Protein AF-A0A7Y5PET8-F1 (afdb_monomer_lite)

Foldseek 3Di:
DPDPVVVVVVVVVVVVVVVVVVVVVVVVCVVVPPPDPADEAEEELVCQVVVLVCCVVDDGHQEYEYEYPADHDPVSVVSVVVCVVVNRHYHYDYDDWDWEWEWEFDLFQLRWIKIWIDTDFAWKWKAAPVGTPDIDGQDNRGDIDTHSDGDAWMWIDDPRYIYIYGHDDDDDRDDDDDDDPPDPVSVVVVVVCVVRRD

Radius of gyration: 33.47 Å; chains: 1; bounding box: 83×50×100 Å

pLDDT: mean 89.64, std 9.96, range [52.91, 97.94]

Structure (mmCIF, N/CA/C/O backbone):
data_AF-A0A7Y5PET8-F1
#
_entry.id   AF-A0A7Y5PET8-F1
#
loop_
_atom_site.group_PDB
_atom_site.id
_atom_site.type_symbol
_atom_site.label_atom_id
_atom_site.label_alt_id
_atom_site.label_comp_id
_atom_site.label_asym_id
_atom_site.label_entity_id
_atom_site.label_seq_id
_atom_site.pdbx_PDB_ins_code
_atom_site.Cartn_x
_atom_site.Cartn_y
_atom_site.Cartn_z
_atom_site.occupancy
_atom_site.B_iso_or_equiv
_atom_site.auth_seq_id
_atom_site.auth_comp_id
_atom_site.auth_asym_id
_atom_site.auth_atom_id
_atom_site.pdbx_PDB_model_num
ATOM 1 N N . MET A 1 1 ? 65.287 -31.806 -48.143 1.00 52.91 1 MET A N 1
ATOM 2 C CA . MET A 1 1 ? 64.166 -32.250 -47.287 1.00 52.91 1 MET A CA 1
ATOM 3 C C . MET A 1 1 ? 63.443 -31.005 -46.791 1.00 52.91 1 MET A C 1
ATOM 5 O O . MET A 1 1 ? 64.007 -30.311 -45.953 1.00 52.91 1 MET A O 1
ATOM 9 N N . PRO A 1 2 ? 62.286 -30.643 -47.372 1.00 53.44 2 PRO A N 1
ATOM 10 C CA . PRO A 1 2 ? 61.507 -29.494 -46.916 1.00 53.44 2 PRO A CA 1
ATOM 11 C C . PRO A 1 2 ? 61.049 -29.747 -45.477 1.00 53.44 2 PRO A C 1
ATOM 13 O O . PRO A 1 2 ? 60.451 -30.779 -45.174 1.00 53.44 2 PRO A O 1
ATOM 16 N N . SER A 1 3 ? 61.426 -28.852 -44.568 1.00 55.88 3 SER A N 1
ATOM 17 C CA . SER A 1 3 ? 61.157 -29.028 -43.146 1.00 55.88 3 SER A CA 1
ATOM 18 C C . SER A 1 3 ? 59.656 -28.874 -42.886 1.00 55.88 3 SER A C 1
ATOM 20 O O . SER A 1 3 ? 59.049 -27.866 -43.240 1.00 55.88 3 SER A O 1
ATOM 22 N N . HIS A 1 4 ? 59.042 -29.845 -42.209 1.00 57.09 4 HIS A N 1
ATOM 23 C CA . HIS A 1 4 ? 57.638 -29.787 -41.771 1.00 57.09 4 HIS A CA 1
ATOM 24 C C . HIS A 1 4 ? 57.337 -28.645 -40.765 1.00 57.09 4 HIS A C 1
ATOM 26 O O . HIS A 1 4 ? 56.236 -28.563 -40.220 1.00 57.09 4 HIS A O 1
ATOM 32 N N . VAL A 1 5 ? 58.309 -27.765 -40.501 1.00 63.19 5 VAL A N 1
ATOM 33 C CA . VAL A 1 5 ? 58.246 -26.652 -39.546 1.00 63.19 5 VAL A CA 1
ATOM 34 C C . VAL A 1 5 ? 57.604 -25.404 -40.172 1.00 63.19 5 VAL A C 1
ATOM 36 O O . VAL A 1 5 ? 56.880 -24.680 -39.489 1.00 63.19 5 VAL A O 1
ATOM 39 N N . GLU A 1 6 ? 57.782 -25.179 -41.476 1.00 67.94 6 GLU A N 1
ATOM 40 C CA . GLU A 1 6 ? 57.207 -24.031 -42.197 1.00 67.94 6 GLU A CA 1
ATOM 41 C C . GLU A 1 6 ? 55.665 -23.990 -42.234 1.00 67.94 6 GLU A C 1
ATOM 43 O O . GLU A 1 6 ? 55.108 -22.932 -41.919 1.00 67.94 6 GLU A O 1
ATOM 48 N N . PRO A 1 7 ? 54.931 -25.090 -42.518 1.00 75.75 7 PRO A N 1
ATOM 49 C CA . PRO A 1 7 ? 53.468 -25.030 -42.575 1.00 75.75 7 PRO A CA 1
ATOM 50 C C . PRO A 1 7 ? 52.831 -24.773 -41.203 1.00 75.75 7 PRO A C 1
ATOM 52 O O . PRO A 1 7 ? 51.785 -24.131 -41.116 1.00 75.75 7 PRO A O 1
ATOM 55 N N . ARG A 1 8 ? 53.474 -25.213 -40.112 1.00 76.62 8 ARG A N 1
ATOM 56 C CA . ARG A 1 8 ? 52.991 -24.960 -38.744 1.00 76.62 8 ARG A CA 1
ATOM 57 C C . ARG A 1 8 ? 53.092 -23.484 -38.373 1.00 76.62 8 ARG A C 1
ATOM 59 O O . ARG A 1 8 ? 52.153 -22.933 -37.806 1.00 76.62 8 ARG A O 1
ATOM 66 N N . ARG A 1 9 ? 54.198 -22.835 -38.746 1.00 81.06 9 ARG A N 1
ATOM 67 C CA . ARG A 1 9 ? 54.421 -21.409 -38.485 1.00 81.06 9 ARG A CA 1
ATOM 68 C C . ARG A 1 9 ? 53.450 -20.537 -39.283 1.00 81.06 9 ARG A C 1
ATOM 70 O O . ARG A 1 9 ? 52.891 -19.596 -38.729 1.00 81.06 9 ARG A O 1
ATOM 77 N N . ALA A 1 10 ? 53.203 -20.878 -40.549 1.00 80.19 10 ALA A N 1
ATOM 78 C CA . ALA A 1 10 ? 52.201 -20.196 -41.370 1.00 80.19 10 ALA A CA 1
ATOM 79 C C . ALA A 1 10 ? 50.779 -20.352 -40.794 1.00 80.19 10 ALA A C 1
ATOM 81 O O . ALA A 1 10 ? 50.037 -19.373 -40.712 1.00 80.19 10 ALA A O 1
ATOM 82 N N . GLY A 1 11 ? 50.424 -21.555 -40.325 1.00 88.88 11 GLY A N 1
ATOM 83 C CA . GLY A 1 11 ? 49.133 -21.814 -39.680 1.00 88.88 11 GLY A CA 1
ATOM 84 C C . GLY A 1 11 ? 48.933 -21.033 -38.378 1.00 88.88 11 GLY A C 1
ATOM 85 O O . GLY A 1 11 ? 47.863 -20.469 -38.155 1.00 88.88 11 GLY A O 1
ATOM 86 N N . GLU A 1 12 ? 49.968 -20.937 -37.541 1.00 91.56 12 GLU A N 1
ATOM 87 C CA . GLU A 1 12 ? 49.917 -20.170 -36.292 1.00 91.56 12 GLU A CA 1
ATOM 88 C C . GLU A 1 12 ? 49.689 -18.673 -36.542 1.00 91.56 12 GLU A C 1
ATOM 90 O O . GLU A 1 12 ? 48.833 -18.058 -35.902 1.00 91.56 12 GLU A O 1
ATOM 95 N N . TRP A 1 13 ? 50.410 -18.083 -37.499 1.00 92.69 13 TRP A N 1
ATOM 96 C CA . TRP A 1 13 ? 50.207 -16.682 -37.876 1.00 92.69 13 TRP A CA 1
ATOM 97 C C . TRP A 1 13 ? 48.812 -16.435 -38.455 1.00 92.69 13 TRP A C 1
ATOM 99 O O . TRP A 1 13 ? 48.190 -15.426 -38.119 1.00 92.69 13 TRP A O 1
ATOM 109 N N . GLY A 1 14 ? 48.286 -17.376 -39.246 1.00 94.81 14 GLY A N 1
ATOM 110 C CA . GLY A 1 14 ? 46.909 -17.329 -39.738 1.00 94.81 14 GLY A CA 1
ATOM 111 C C . GLY A 1 14 ? 45.879 -17.321 -38.603 1.00 94.81 14 GLY A C 1
ATOM 112 O O . GLY A 1 14 ? 44.992 -16.467 -38.582 1.00 94.81 14 GLY A O 1
ATOM 113 N N . LEU A 1 15 ? 46.034 -18.208 -37.614 1.00 94.69 15 LEU A N 1
ATOM 114 C CA . LEU A 1 15 ? 45.155 -18.279 -36.440 1.00 94.69 15 LEU A CA 1
ATOM 115 C C . LEU A 1 15 ? 45.217 -17.012 -35.581 1.00 94.69 15 LEU A C 1
ATOM 117 O O . LEU A 1 15 ? 44.178 -16.507 -35.157 1.00 94.69 15 LEU A O 1
ATOM 121 N N . ARG A 1 16 ? 46.414 -16.461 -35.350 1.00 95.38 16 ARG A N 1
ATOM 122 C CA . ARG A 1 16 ? 46.579 -15.199 -34.609 1.00 95.38 16 ARG A CA 1
ATOM 123 C C . ARG A 1 16 ? 45.929 -14.028 -35.345 1.00 95.38 16 ARG A C 1
ATOM 125 O O . ARG A 1 16 ? 45.241 -13.229 -34.716 1.00 95.38 16 ARG A O 1
ATOM 132 N N . GLY A 1 17 ? 46.095 -13.954 -36.666 1.00 97.12 17 GLY A N 1
ATOM 133 C CA . GLY A 1 17 ? 45.432 -12.948 -37.499 1.00 97.12 17 GLY A CA 1
ATOM 134 C C . GLY A 1 17 ? 43.907 -13.052 -37.428 1.00 97.12 17 GLY A C 1
ATOM 135 O O . GLY A 1 17 ? 43.232 -12.048 -37.206 1.00 97.12 17 GLY A O 1
ATOM 136 N N . ALA A 1 18 ? 43.368 -14.270 -37.526 1.00 96.75 18 ALA A N 1
ATOM 137 C CA . ALA A 1 18 ? 41.934 -14.521 -37.405 1.00 96.75 18 ALA A CA 1
ATOM 138 C C . ALA A 1 18 ? 41.386 -14.138 -36.019 1.00 96.75 18 ALA A C 1
ATOM 140 O O . ALA A 1 18 ? 40.330 -13.514 -35.933 1.00 96.75 18 ALA A O 1
ATOM 141 N N . LEU A 1 19 ? 42.116 -14.446 -34.940 1.00 97.19 19 LEU A N 1
ATOM 142 C CA . LEU A 1 19 ? 41.739 -14.064 -33.576 1.00 97.19 19 LEU A CA 1
ATOM 143 C C . LEU A 1 19 ? 41.674 -12.540 -33.411 1.00 97.19 19 LEU A C 1
ATOM 145 O O . LEU A 1 19 ? 40.695 -12.024 -32.877 1.00 97.19 19 LEU A O 1
ATOM 149 N N . VAL A 1 20 ? 42.692 -11.815 -33.885 1.00 97.31 20 VAL A N 1
ATOM 150 C CA . VAL A 1 20 ? 42.728 -10.344 -33.814 1.00 97.31 20 VAL A CA 1
ATOM 151 C C . VAL A 1 20 ? 41.585 -9.732 -34.623 1.00 97.31 20 VAL A C 1
ATOM 153 O O . VAL A 1 20 ? 40.927 -8.811 -34.143 1.00 97.31 20 VAL A O 1
ATOM 156 N N . LEU A 1 21 ? 41.300 -10.269 -35.812 1.00 97.31 21 LEU A N 1
ATOM 157 C CA . LEU A 1 21 ? 40.176 -9.825 -36.637 1.00 97.31 21 LEU A CA 1
ATOM 158 C C . LEU A 1 21 ? 38.834 -10.045 -35.921 1.00 97.31 21 LEU A C 1
ATOM 160 O O . LEU A 1 21 ? 38.008 -9.137 -35.874 1.00 97.31 21 LEU A O 1
ATOM 164 N N . LEU A 1 22 ? 38.626 -11.222 -35.321 1.00 97.06 22 LEU A N 1
ATOM 165 C CA . LEU A 1 22 ? 37.413 -11.532 -34.558 1.00 97.06 22 LEU A CA 1
ATOM 166 C C . LEU A 1 22 ? 37.253 -10.616 -33.339 1.00 97.06 22 LEU A C 1
ATOM 168 O O . LEU A 1 22 ? 36.155 -10.117 -33.101 1.00 97.06 22 LEU A O 1
ATOM 172 N N . LEU A 1 23 ? 38.336 -10.341 -32.606 1.00 96.44 23 LEU A N 1
ATOM 173 C CA . LEU A 1 23 ? 38.326 -9.396 -31.485 1.00 96.44 23 LEU A CA 1
ATOM 174 C C . LEU A 1 23 ? 38.011 -7.970 -31.945 1.00 96.44 23 LEU A C 1
ATOM 176 O O . LEU A 1 23 ? 37.211 -7.291 -31.305 1.00 96.44 23 LEU A O 1
ATOM 180 N N . ALA A 1 24 ? 38.581 -7.524 -33.066 1.00 96.50 24 ALA A N 1
ATOM 181 C CA . ALA A 1 24 ? 38.297 -6.209 -33.634 1.00 96.50 24 ALA A CA 1
ATOM 182 C C . ALA A 1 24 ? 36.832 -6.085 -34.079 1.00 96.50 24 ALA A C 1
ATOM 184 O O . ALA A 1 24 ? 36.196 -5.071 -33.804 1.00 96.50 24 ALA A O 1
ATOM 185 N N . VAL A 1 25 ? 36.267 -7.124 -34.706 1.00 96.00 25 VAL A N 1
ATOM 186 C CA . VAL A 1 25 ? 34.846 -7.165 -35.089 1.00 96.00 25 VAL A CA 1
ATOM 187 C C . VAL A 1 25 ? 33.941 -7.182 -33.856 1.00 96.00 25 VAL A C 1
ATOM 189 O O . VAL A 1 25 ? 32.943 -6.465 -33.836 1.00 96.00 25 VAL A O 1
ATOM 192 N N . ALA A 1 26 ? 34.283 -7.949 -32.818 1.00 93.69 26 ALA A N 1
ATOM 193 C CA . ALA A 1 26 ? 33.525 -7.987 -31.568 1.00 93.69 26 ALA A CA 1
ATOM 194 C C . ALA A 1 26 ? 33.559 -6.636 -30.839 1.00 93.69 26 ALA A C 1
ATOM 196 O O . ALA A 1 26 ? 32.519 -6.155 -30.397 1.00 93.69 26 ALA A O 1
ATOM 197 N N . LEU A 1 27 ? 34.725 -5.988 -30.772 1.00 92.75 27 LEU A N 1
ATOM 198 C CA . LEU A 1 27 ? 34.877 -4.652 -30.197 1.00 92.75 27 LEU A CA 1
ATOM 199 C C . LEU A 1 27 ? 34.120 -3.602 -31.016 1.00 92.75 27 LEU A C 1
ATOM 201 O O . LEU A 1 27 ? 33.422 -2.761 -30.457 1.00 92.75 27 LEU A O 1
ATOM 205 N N . TRP A 1 28 ? 34.212 -3.669 -32.343 1.00 91.88 28 TRP A N 1
ATOM 206 C CA . TRP A 1 28 ? 33.483 -2.770 -33.231 1.00 91.88 28 TRP A CA 1
ATOM 207 C C . TRP A 1 28 ? 31.971 -2.930 -33.087 1.00 91.88 28 TRP A C 1
ATOM 209 O O . TRP A 1 28 ? 31.268 -1.924 -33.014 1.00 91.88 28 TRP A O 1
ATOM 219 N N . ARG A 1 29 ? 31.476 -4.168 -32.972 1.00 88.88 29 ARG A N 1
ATOM 220 C CA . ARG A 1 29 ? 30.075 -4.443 -32.640 1.00 88.88 29 ARG A CA 1
ATOM 221 C C . ARG A 1 29 ? 29.716 -3.914 -31.262 1.00 88.88 29 ARG A C 1
ATOM 223 O O . ARG A 1 29 ? 28.741 -3.197 -31.164 1.00 88.88 29 ARG A O 1
ATOM 230 N N . ALA A 1 30 ? 30.527 -4.135 -30.234 1.00 84.44 30 ALA A N 1
ATOM 231 C CA . ALA A 1 30 ? 30.259 -3.596 -28.901 1.00 84.44 30 ALA A CA 1
ATOM 232 C C . ALA A 1 30 ? 30.184 -2.054 -28.874 1.00 84.44 30 ALA A C 1
ATOM 234 O O . ALA A 1 30 ? 29.398 -1.489 -28.118 1.00 84.44 30 ALA A O 1
ATOM 235 N N . ILE A 1 31 ? 30.972 -1.369 -29.713 1.00 83.38 31 ILE A N 1
ATOM 236 C CA . ILE A 1 31 ? 30.963 0.098 -29.827 1.00 83.38 31 ILE A CA 1
ATOM 237 C C . ILE A 1 31 ? 29.798 0.591 -30.699 1.00 83.38 31 ILE A C 1
ATOM 239 O O . ILE A 1 31 ? 29.155 1.573 -30.344 1.00 83.38 31 ILE A O 1
ATOM 243 N N . ARG A 1 32 ? 29.504 -0.054 -31.837 1.00 75.31 32 ARG A N 1
ATOM 244 C CA . ARG A 1 32 ? 28.426 0.371 -32.755 1.00 75.31 32 ARG A CA 1
ATOM 245 C C . ARG A 1 32 ? 27.036 -0.091 -32.347 1.00 75.31 32 ARG A C 1
ATOM 247 O O . ARG A 1 32 ? 26.065 0.575 -32.678 1.00 75.31 32 ARG A O 1
ATOM 254 N N . GLU A 1 33 ? 26.945 -1.211 -31.648 1.00 63.53 33 GLU A N 1
ATOM 255 C CA . GLU A 1 33 ? 25.724 -1.690 -31.006 1.00 63.53 33 GLU A CA 1
ATOM 256 C C . GLU A 1 33 ? 25.517 -1.027 -29.641 1.00 63.53 33 GLU A C 1
ATOM 258 O O . GLU A 1 33 ? 24.616 -1.451 -28.917 1.00 63.53 33 GLU A O 1
ATOM 263 N N . GLN A 1 34 ? 26.280 0.031 -29.298 1.00 54.81 34 GLN A N 1
ATOM 264 C CA . GLN A 1 34 ? 25.793 1.016 -28.334 1.00 54.81 34 GLN A CA 1
ATOM 265 C C . GLN A 1 34 ? 24.398 1.425 -28.812 1.00 54.81 34 GLN A C 1
ATOM 267 O O . GLN A 1 34 ? 24.275 2.044 -29.873 1.00 54.81 34 GLN A O 1
ATOM 272 N N . PRO A 1 35 ? 23.343 0.975 -28.117 1.00 56.12 35 PRO A N 1
ATOM 273 C CA . PRO A 1 35 ? 22.002 1.031 -28.659 1.00 56.12 35 PRO A CA 1
ATOM 274 C C . PRO A 1 35 ? 21.664 2.493 -28.928 1.00 56.12 35 PRO A C 1
ATOM 276 O O . PRO A 1 35 ? 21.940 3.353 -28.088 1.00 56.12 35 PRO A O 1
ATOM 279 N N . ALA A 1 36 ? 21.106 2.759 -30.115 1.00 54.75 36 ALA A N 1
ATOM 280 C CA . ALA A 1 36 ? 20.555 4.059 -30.478 1.00 54.75 36 ALA A CA 1
ATOM 281 C C . ALA A 1 36 ? 19.807 4.634 -29.265 1.00 54.75 36 ALA A C 1
ATOM 283 O O . ALA A 1 36 ? 19.005 3.921 -28.664 1.00 54.75 36 ALA A O 1
ATOM 284 N N . GLY A 1 37 ? 20.191 5.856 -28.873 1.00 61.41 37 GLY A N 1
ATOM 285 C CA . GLY A 1 37 ? 19.989 6.449 -27.548 1.00 61.41 37 GLY A CA 1
ATOM 286 C C . GLY A 1 37 ? 18.766 5.922 -26.812 1.00 61.41 37 GLY A C 1
ATOM 287 O O . GLY A 1 37 ? 17.636 6.203 -27.196 1.00 61.41 37 GLY A O 1
ATOM 288 N N . ALA A 1 38 ? 19.020 5.138 -25.768 1.00 72.81 38 ALA A N 1
ATOM 289 C CA . ALA A 1 38 ? 17.974 4.473 -25.021 1.00 72.81 38 ALA A CA 1
ATOM 290 C C . ALA A 1 38 ? 16.960 5.515 -24.507 1.00 72.81 38 ALA A C 1
ATOM 292 O O . ALA A 1 38 ? 17.321 6.472 -23.815 1.00 72.81 38 ALA A O 1
ATOM 293 N N . GLU A 1 39 ? 15.701 5.360 -24.921 1.00 87.56 39 GLU A N 1
ATOM 294 C CA . GLU A 1 39 ? 14.672 6.383 -24.744 1.00 87.56 39 GLU A CA 1
ATOM 295 C C . GLU A 1 39 ? 14.417 6.624 -23.248 1.00 87.56 39 GLU A C 1
ATOM 297 O O . GLU A 1 39 ? 14.392 5.686 -22.442 1.00 87.56 39 GLU A O 1
ATOM 302 N N . THR A 1 40 ? 14.240 7.891 -22.864 1.00 92.19 40 THR A N 1
ATOM 303 C CA . THR A 1 40 ? 13.781 8.252 -21.518 1.00 92.19 40 THR A CA 1
ATOM 304 C C . THR A 1 40 ? 12.269 8.399 -21.545 1.00 92.19 40 THR A C 1
ATOM 306 O O . THR A 1 40 ? 11.749 9.342 -22.142 1.00 92.19 40 THR A O 1
ATOM 309 N N . ARG A 1 41 ? 11.557 7.488 -20.879 1.00 93.88 41 ARG A N 1
ATOM 310 C CA . ARG A 1 41 ? 10.095 7.548 -20.757 1.00 93.88 41 ARG A CA 1
ATOM 311 C C . ARG A 1 41 ? 9.681 8.191 -19.444 1.00 93.88 41 ARG A C 1
ATOM 313 O O . ARG A 1 41 ? 10.327 8.003 -18.419 1.00 93.88 41 ARG A O 1
ATOM 320 N N . ARG A 1 42 ? 8.572 8.930 -19.471 1.00 95.94 42 ARG A N 1
ATOM 321 C CA . ARG A 1 42 ? 7.955 9.533 -18.283 1.00 95.94 42 ARG A CA 1
ATOM 322 C C . ARG A 1 42 ? 6.628 8.859 -17.991 1.00 95.94 42 ARG A C 1
ATOM 324 O O . ARG A 1 42 ? 5.789 8.753 -18.881 1.00 95.94 42 ARG A O 1
ATOM 331 N N . ALA A 1 43 ? 6.429 8.454 -16.744 1.00 96.50 43 ALA A N 1
ATOM 332 C CA . ALA A 1 43 ? 5.203 7.816 -16.284 1.00 96.50 43 ALA A CA 1
ATOM 333 C C . ALA A 1 43 ? 4.694 8.496 -15.017 1.00 96.50 43 ALA A C 1
ATOM 335 O O . ALA A 1 43 ? 5.477 8.920 -14.171 1.00 96.50 43 ALA A O 1
ATOM 336 N N . ARG A 1 44 ? 3.374 8.558 -14.855 1.00 96.44 44 ARG A N 1
ATOM 337 C CA . ARG A 1 44 ? 2.758 8.824 -13.550 1.00 96.44 44 ARG A CA 1
ATOM 338 C C . ARG A 1 44 ? 2.497 7.499 -12.849 1.00 96.44 44 ARG A C 1
ATOM 340 O O . ARG A 1 44 ? 2.125 6.540 -13.525 1.00 96.44 44 ARG A O 1
ATOM 347 N N . ALA A 1 45 ? 2.653 7.443 -11.529 1.00 94.56 45 ALA A N 1
ATOM 348 C CA . ALA A 1 45 ? 2.379 6.237 -10.748 1.00 94.56 45 ALA A CA 1
ATOM 349 C C . ALA A 1 45 ? 0.939 5.732 -10.964 1.00 94.56 45 ALA A C 1
ATOM 351 O O . ALA A 1 45 ? 0.722 4.534 -11.108 1.00 94.56 45 ALA A O 1
ATOM 352 N N . SER A 1 46 ? -0.028 6.642 -11.104 1.00 93.06 46 SER A N 1
ATOM 353 C CA . SER A 1 46 ? -1.432 6.332 -11.416 1.00 93.06 46 SER A CA 1
ATOM 354 C C . SER A 1 46 ? -1.670 5.669 -12.785 1.00 93.06 46 SER A C 1
ATOM 356 O O . SER A 1 46 ? -2.697 5.023 -12.988 1.00 93.06 46 SER A O 1
ATOM 358 N N . ALA A 1 47 ? -0.742 5.816 -13.734 1.00 95.19 47 ALA A N 1
ATOM 359 C CA . ALA A 1 47 ? -0.809 5.247 -15.083 1.00 95.19 47 ALA A CA 1
ATOM 360 C C . ALA A 1 47 ? 0.344 4.263 -15.359 1.00 95.19 47 ALA A C 1
ATOM 362 O O . ALA A 1 47 ? 0.646 3.949 -16.518 1.00 95.19 47 ALA A O 1
ATOM 363 N N . LEU A 1 48 ? 1.003 3.798 -14.297 1.00 96.12 48 LEU A N 1
ATOM 364 C CA . LEU A 1 48 ? 2.258 3.071 -14.381 1.00 96.12 48 LEU A CA 1
ATOM 365 C C . LEU A 1 48 ? 2.079 1.688 -15.006 1.00 96.12 48 LEU A C 1
ATOM 367 O O . LEU A 1 48 ? 2.841 1.362 -15.909 1.00 96.12 48 LEU A O 1
ATOM 371 N N . ALA A 1 49 ? 1.044 0.933 -14.626 1.00 96.31 49 ALA A N 1
ATOM 372 C CA . ALA A 1 49 ? 0.743 -0.378 -15.209 1.00 96.31 49 ALA A CA 1
ATOM 373 C C . ALA A 1 49 ? 0.753 -0.385 -16.749 1.00 96.31 49 ALA A C 1
ATOM 375 O O . ALA A 1 49 ? 1.418 -1.222 -17.352 1.00 96.31 49 ALA A O 1
ATOM 376 N N . ARG A 1 50 ? 0.075 0.580 -17.391 1.00 95.19 50 ARG A N 1
ATOM 377 C CA . ARG A 1 50 ? 0.061 0.697 -18.862 1.00 95.19 50 ARG A CA 1
ATOM 378 C C . ARG A 1 50 ? 1.442 1.022 -19.419 1.00 95.19 50 ARG A C 1
ATOM 380 O O . ARG A 1 50 ? 1.887 0.391 -20.365 1.00 95.19 50 ARG A O 1
ATOM 387 N N . THR A 1 51 ? 2.144 1.962 -18.786 1.00 94.94 51 THR A N 1
ATOM 388 C CA . THR A 1 51 ? 3.476 2.374 -19.248 1.00 94.94 51 THR A CA 1
ATOM 389 C C . THR A 1 51 ? 4.498 1.241 -19.127 1.00 94.94 51 THR A C 1
ATOM 391 O O . THR A 1 51 ? 5.372 1.115 -19.979 1.00 94.94 51 THR A O 1
ATOM 394 N N . LEU A 1 52 ? 4.395 0.411 -18.085 1.00 95.19 52 LEU A N 1
ATOM 395 C CA . LEU A 1 52 ? 5.239 -0.770 -17.894 1.00 95.19 52 LEU A CA 1
ATOM 396 C C . LEU A 1 52 ? 4.932 -1.866 -18.922 1.00 95.19 52 LEU A C 1
ATOM 398 O O . LEU A 1 52 ? 5.859 -2.461 -19.475 1.00 95.19 52 LEU A O 1
ATOM 402 N N . ASP A 1 53 ? 3.655 -2.094 -19.226 1.00 94.75 53 ASP A N 1
ATOM 403 C CA . ASP A 1 53 ? 3.238 -3.027 -20.277 1.00 94.75 53 ASP A CA 1
ATOM 404 C C . ASP A 1 53 ? 3.787 -2.595 -21.649 1.00 94.75 53 ASP A C 1
ATOM 406 O O . ASP A 1 53 ? 4.450 -3.371 -22.337 1.00 94.75 53 ASP A O 1
ATOM 410 N N . ASP A 1 54 ? 3.653 -1.313 -21.993 1.00 90.94 54 ASP A N 1
ATOM 411 C CA . ASP A 1 54 ? 4.201 -0.754 -23.234 1.00 90.94 54 ASP A CA 1
ATOM 412 C C . ASP A 1 54 ? 5.739 -0.781 -23.264 1.00 90.94 54 ASP A C 1
ATOM 414 O O . ASP A 1 54 ? 6.351 -1.008 -24.309 1.00 90.94 54 ASP A O 1
ATOM 418 N N . ALA A 1 55 ? 6.393 -0.537 -22.126 1.00 88.75 55 ALA A N 1
ATOM 419 C CA . ALA A 1 55 ? 7.851 -0.547 -22.013 1.00 88.75 55 ALA A CA 1
ATOM 420 C C . ALA A 1 55 ? 8.460 -1.949 -22.108 1.00 88.75 55 ALA A C 1
ATOM 422 O O . ALA A 1 55 ? 9.615 -2.083 -22.500 1.00 88.75 55 ALA A O 1
ATOM 423 N N . THR A 1 56 ? 7.709 -2.990 -21.753 1.00 89.75 56 THR A N 1
ATOM 424 C CA . THR A 1 56 ? 8.183 -4.375 -21.891 1.00 89.75 56 THR A CA 1
ATOM 425 C C . THR A 1 56 ? 7.941 -4.968 -23.269 1.00 89.75 56 THR A C 1
ATOM 427 O O . THR A 1 56 ? 8.657 -5.892 -23.650 1.00 89.75 56 THR A O 1
ATOM 430 N N . ARG A 1 57 ? 6.963 -4.450 -24.019 1.00 89.62 57 ARG A N 1
ATOM 431 C CA . ARG A 1 57 ? 6.647 -4.916 -25.379 1.00 89.62 57 ARG A CA 1
ATOM 432 C C . ARG A 1 57 ? 7.323 -4.110 -26.489 1.00 89.62 57 ARG A C 1
ATOM 434 O O . ARG A 1 57 ? 7.469 -4.631 -27.590 1.00 89.62 57 ARG A O 1
ATOM 441 N N . GLY A 1 58 ? 7.668 -2.850 -26.229 1.00 80.00 58 GLY A N 1
ATOM 442 C CA . GLY A 1 58 ? 8.185 -1.914 -27.228 1.00 80.00 58 GLY A CA 1
ATOM 443 C C . GLY A 1 58 ? 9.708 -1.755 -27.243 1.00 80.00 58 GLY A C 1
ATOM 444 O O . GLY A 1 58 ? 10.459 -2.603 -26.763 1.00 80.00 58 GLY A O 1
ATOM 445 N N . ASP A 1 59 ? 10.146 -0.633 -27.817 1.00 69.62 59 ASP A N 1
ATOM 446 C CA . ASP A 1 59 ? 11.558 -0.273 -27.970 1.00 69.62 59 ASP A CA 1
ATOM 447 C C . ASP A 1 59 ? 12.336 -0.231 -26.644 1.00 69.62 59 ASP A C 1
ATOM 449 O O . ASP A 1 59 ? 11.786 0.015 -25.567 1.00 69.62 59 ASP A O 1
ATOM 453 N N . ARG A 1 60 ? 13.657 -0.447 -26.736 1.00 80.25 60 ARG A N 1
ATOM 454 C CA . ARG A 1 60 ? 14.576 -0.466 -25.587 1.00 80.25 60 ARG A CA 1
ATOM 455 C C . ARG A 1 60 ? 14.563 0.876 -24.844 1.00 80.25 60 ARG A C 1
ATOM 457 O O . ARG A 1 60 ? 15.138 1.860 -25.307 1.00 80.25 60 ARG A O 1
ATOM 464 N N . ILE A 1 61 ? 13.979 0.882 -23.648 1.00 89.81 61 ILE A N 1
ATOM 465 C CA . ILE A 1 61 ? 14.035 2.023 -22.730 1.00 89.81 61 ILE A CA 1
ATOM 466 C C . ILE A 1 61 ? 15.375 2.078 -21.990 1.00 89.81 61 ILE A C 1
ATOM 468 O O . ILE A 1 61 ? 15.881 1.065 -21.508 1.00 89.81 61 ILE A O 1
ATOM 472 N N . GLY A 1 62 ? 15.951 3.274 -21.887 1.00 90.31 62 GLY A N 1
ATOM 473 C CA . GLY A 1 62 ? 17.186 3.517 -21.129 1.00 90.31 62 GLY A CA 1
ATOM 474 C C . GLY A 1 62 ? 16.933 4.043 -19.733 1.00 90.31 62 GLY A C 1
ATOM 475 O O . GLY A 1 62 ? 17.657 3.723 -18.788 1.00 90.31 62 GLY A O 1
ATOM 476 N N . ALA A 1 63 ? 15.886 4.850 -19.607 1.00 93.81 63 ALA A N 1
ATOM 477 C CA . ALA A 1 63 ? 15.494 5.457 -18.354 1.00 93.81 63 ALA A CA 1
ATOM 478 C C . ALA A 1 63 ? 13.971 5.570 -18.252 1.00 93.81 63 ALA A C 1
ATOM 480 O O . ALA A 1 63 ? 13.269 5.752 -19.248 1.00 93.81 63 ALA A O 1
ATOM 481 N N . LEU A 1 64 ? 13.475 5.483 -17.023 1.00 96.06 64 LEU A N 1
ATOM 482 C CA . LEU A 1 64 ? 12.080 5.676 -16.670 1.00 96.06 64 LEU A CA 1
ATOM 483 C C . LEU A 1 64 ? 11.992 6.690 -15.528 1.00 96.06 64 LEU A C 1
ATOM 485 O O . LEU A 1 64 ? 12.382 6.407 -14.395 1.00 96.06 64 LEU A O 1
ATOM 489 N N . ASP A 1 65 ? 11.464 7.866 -15.837 1.00 97.06 65 ASP A N 1
ATOM 490 C CA . ASP A 1 65 ? 11.180 8.930 -14.882 1.00 97.06 65 ASP A CA 1
ATOM 491 C C . ASP A 1 65 ? 9.741 8.763 -14.366 1.00 97.06 65 ASP A C 1
ATOM 493 O O . ASP A 1 65 ? 8.768 8.996 -15.090 1.00 97.06 65 ASP A O 1
ATOM 497 N N . VAL A 1 66 ? 9.591 8.352 -13.109 1.00 97.44 66 VAL A N 1
ATOM 498 C CA . VAL A 1 66 ? 8.296 8.117 -12.462 1.00 97.44 66 VAL A CA 1
ATOM 499 C C . VAL A 1 66 ? 7.911 9.322 -11.603 1.00 97.44 66 VAL A C 1
ATOM 501 O O . VAL A 1 66 ? 8.582 9.656 -10.625 1.00 97.44 66 VAL A O 1
ATOM 504 N N . ALA A 1 67 ? 6.804 9.973 -11.950 1.00 96.94 67 ALA A N 1
ATOM 505 C CA . ALA A 1 67 ? 6.151 10.988 -11.133 1.00 96.94 67 ALA A CA 1
ATOM 506 C C . ALA A 1 67 ? 5.159 10.319 -10.168 1.00 96.94 67 ALA A C 1
ATOM 508 O O . ALA A 1 67 ? 4.168 9.722 -10.593 1.00 96.94 67 ALA A O 1
ATOM 509 N N . VAL A 1 68 ? 5.429 10.404 -8.867 1.00 95.69 68 VAL A N 1
ATOM 510 C CA . VAL A 1 68 ? 4.640 9.780 -7.803 1.00 95.69 68 VAL A CA 1
ATOM 511 C C . VAL A 1 68 ? 3.439 10.656 -7.472 1.00 95.69 68 VAL A C 1
ATOM 513 O O . VAL A 1 68 ? 3.534 11.618 -6.715 1.00 95.69 68 VAL A O 1
ATOM 516 N N . ASP A 1 69 ? 2.300 10.302 -8.050 1.00 94.31 69 ASP A N 1
ATOM 517 C CA . ASP A 1 69 ? 0.986 10.897 -7.797 1.00 94.31 69 ASP A CA 1
ATOM 518 C C . ASP A 1 69 ? 0.009 9.908 -7.137 1.00 94.31 69 ASP A C 1
ATOM 520 O O . ASP A 1 69 ? -1.120 10.270 -6.817 1.00 94.31 69 ASP A O 1
ATOM 524 N N . ALA A 1 70 ? 0.437 8.663 -6.932 1.00 92.38 70 ALA A N 1
ATOM 525 C CA . ALA A 1 70 ? -0.277 7.586 -6.259 1.00 92.38 70 ALA A CA 1
ATOM 526 C C . ALA A 1 70 ? 0.734 6.565 -5.717 1.00 92.38 70 ALA A C 1
ATOM 528 O O . ALA A 1 70 ? 1.891 6.546 -6.141 1.00 92.38 70 ALA A O 1
ATOM 529 N N . MET A 1 71 ? 0.303 5.696 -4.801 1.00 90.81 71 MET A N 1
ATOM 530 C CA . MET A 1 71 ? 1.141 4.588 -4.336 1.00 90.81 71 MET A CA 1
ATOM 531 C C . MET A 1 71 ? 1.193 3.482 -5.407 1.00 90.81 71 MET A C 1
ATOM 533 O O . MET A 1 71 ? 0.141 2.903 -5.691 1.00 90.81 71 MET A O 1
ATOM 537 N N . PRO A 1 72 ? 2.369 3.134 -5.969 1.00 93.50 72 PRO A N 1
ATOM 538 C CA . PRO A 1 72 ? 2.473 2.010 -6.893 1.00 93.50 72 PRO A CA 1
ATOM 539 C C . PRO A 1 72 ? 2.099 0.704 -6.188 1.00 93.50 72 PRO A C 1
ATOM 541 O O . PRO A 1 72 ? 2.501 0.465 -5.039 1.00 93.50 72 PRO A O 1
ATOM 544 N N . SER A 1 73 ? 1.353 -0.154 -6.875 1.00 92.44 73 SER A N 1
ATOM 545 C CA . SER A 1 73 ? 0.992 -1.484 -6.389 1.00 92.44 73 SER A CA 1
ATOM 546 C C . SER A 1 73 ? 2.238 -2.355 -6.155 1.00 92.44 73 SER A C 1
ATOM 548 O O . SER A 1 73 ? 3.298 -2.089 -6.726 1.00 92.44 73 SER A O 1
ATOM 550 N N . PRO A 1 74 ? 2.150 -3.417 -5.330 1.00 92.50 74 PRO A N 1
ATOM 551 C CA . PRO A 1 74 ? 3.269 -4.339 -5.129 1.00 92.50 74 PRO A CA 1
ATOM 552 C C . PRO A 1 74 ? 3.844 -4.882 -6.445 1.00 92.50 74 PRO A C 1
ATOM 554 O O . PRO A 1 74 ? 5.053 -4.841 -6.637 1.00 92.50 74 PRO A O 1
ATOM 557 N N . VAL A 1 75 ? 2.970 -5.266 -7.381 1.00 96.12 75 VAL A N 1
ATOM 558 C CA . VAL A 1 75 ? 3.362 -5.787 -8.699 1.00 96.12 75 VAL A CA 1
ATOM 559 C C . VAL A 1 75 ? 4.117 -4.737 -9.514 1.00 96.12 75 VAL A C 1
ATOM 561 O O . VAL A 1 75 ? 5.168 -5.034 -10.071 1.00 96.12 75 VAL A O 1
ATOM 564 N N . GLU A 1 76 ? 3.635 -3.492 -9.554 1.00 96.56 76 GLU A N 1
ATOM 565 C CA . GLU A 1 76 ? 4.332 -2.411 -10.264 1.00 96.56 76 GLU A CA 1
ATOM 566 C C . GLU A 1 76 ? 5.701 -2.106 -9.640 1.00 96.56 76 GLU A C 1
ATOM 568 O O . GLU A 1 76 ? 6.660 -1.847 -10.366 1.00 96.56 76 GLU A O 1
ATOM 573 N N . ARG A 1 77 ? 5.832 -2.171 -8.307 1.00 96.00 77 ARG A N 1
ATOM 574 C CA . ARG A 1 77 ? 7.127 -1.992 -7.627 1.00 96.00 77 ARG A CA 1
ATOM 575 C C . ARG A 1 77 ? 8.107 -3.111 -7.960 1.00 96.00 77 ARG A C 1
ATOM 577 O O . ARG A 1 77 ? 9.274 -2.823 -8.231 1.00 96.00 77 ARG A O 1
ATOM 584 N N . ASP A 1 78 ? 7.643 -4.355 -7.969 1.00 97.25 78 ASP A N 1
ATOM 585 C CA . ASP A 1 78 ? 8.462 -5.510 -8.344 1.00 97.25 78 ASP A CA 1
ATOM 586 C C . ASP A 1 78 ? 8.902 -5.415 -9.808 1.00 97.25 78 ASP A C 1
ATOM 588 O O . ASP A 1 78 ? 10.063 -5.673 -10.136 1.00 97.25 78 ASP A O 1
ATOM 592 N N . TRP A 1 79 ? 8.010 -4.946 -10.679 1.00 97.06 79 TRP A N 1
ATOM 593 C CA . TRP A 1 79 ? 8.307 -4.718 -12.087 1.00 97.06 79 TRP A CA 1
ATOM 594 C C . TRP A 1 79 ? 9.343 -3.603 -12.288 1.00 97.06 79 TRP A C 1
ATOM 596 O O . TRP A 1 79 ? 10.325 -3.790 -13.008 1.00 97.06 79 TRP A O 1
ATOM 606 N N . LEU A 1 80 ? 9.205 -2.473 -11.589 1.00 96.81 80 LEU A N 1
ATOM 607 C CA . LEU A 1 80 ? 10.211 -1.406 -11.583 1.00 96.81 80 LEU A CA 1
ATOM 608 C C . LEU A 1 80 ? 11.568 -1.891 -11.051 1.00 96.81 80 LEU A C 1
ATOM 610 O O . LEU A 1 80 ? 12.618 -1.520 -11.583 1.00 96.81 80 LEU A O 1
ATOM 614 N N . ALA A 1 81 ? 11.569 -2.747 -10.026 1.00 97.12 81 ALA A N 1
ATOM 615 C CA . ALA A 1 81 ? 12.789 -3.364 -9.515 1.00 97.12 81 ALA A CA 1
ATOM 616 C C . ALA A 1 81 ? 13.439 -4.292 -10.554 1.00 97.12 81 ALA A C 1
ATOM 618 O O . ALA A 1 81 ? 14.667 -4.291 -10.682 1.00 97.12 81 ALA A O 1
ATOM 619 N N . ALA A 1 82 ? 12.639 -5.046 -11.313 1.00 95.69 82 ALA A N 1
ATOM 620 C CA . ALA A 1 82 ? 13.112 -5.882 -12.411 1.00 95.69 82 ALA A CA 1
ATOM 621 C C . ALA A 1 82 ? 13.725 -5.044 -13.547 1.00 95.69 82 ALA A C 1
ATOM 623 O O . ALA A 1 82 ? 14.840 -5.343 -13.971 1.00 95.69 82 ALA A O 1
ATOM 624 N N . LEU A 1 83 ? 13.074 -3.950 -13.966 1.00 93.88 83 LEU A N 1
ATOM 625 C CA . LEU A 1 83 ? 13.620 -3.019 -14.966 1.00 93.88 83 LEU A CA 1
ATOM 626 C C . LEU A 1 83 ? 14.972 -2.446 -14.527 1.00 93.88 83 LEU A C 1
ATOM 628 O O . LEU A 1 83 ? 15.930 -2.444 -15.300 1.00 93.88 83 LEU A O 1
ATOM 632 N N . ARG A 1 84 ? 15.090 -2.040 -13.257 1.00 94.50 84 ARG A N 1
ATOM 633 C CA . ARG A 1 84 ? 16.360 -1.555 -12.703 1.00 94.50 84 ARG A CA 1
ATOM 634 C C . ARG A 1 84 ? 17.461 -2.617 -12.740 1.00 94.50 84 ARG A C 1
ATOM 636 O O . ARG A 1 84 ? 18.598 -2.301 -13.075 1.00 94.50 84 ARG A O 1
ATOM 643 N N . ARG A 1 85 ? 17.141 -3.877 -12.421 1.00 92.75 85 ARG A N 1
ATOM 644 C CA . ARG A 1 85 ? 18.095 -5.002 -12.517 1.00 92.75 85 ARG A CA 1
ATOM 645 C C . ARG A 1 85 ? 18.507 -5.303 -13.960 1.00 92.75 85 ARG A C 1
ATOM 647 O O . ARG A 1 85 ? 19.621 -5.766 -14.171 1.00 92.75 85 ARG A O 1
ATOM 654 N N . ALA A 1 86 ? 17.647 -5.008 -14.931 1.00 90.81 86 ALA A N 1
ATOM 655 C CA . ALA A 1 86 ? 17.943 -5.115 -16.358 1.00 90.81 86 ALA A CA 1
ATOM 656 C C . ALA A 1 86 ? 18.760 -3.927 -16.913 1.00 90.81 86 ALA A C 1
ATOM 658 O O . ALA A 1 86 ? 19.030 -3.882 -18.110 1.00 90.81 86 ALA A O 1
ATOM 659 N N . GLY A 1 87 ? 19.162 -2.971 -16.065 1.00 91.19 87 GLY A N 1
ATOM 660 C CA . GLY A 1 87 ? 19.995 -1.829 -16.453 1.00 91.19 87 GLY A CA 1
ATOM 661 C C . GLY A 1 87 ? 19.225 -0.559 -16.826 1.00 91.19 87 GLY A C 1
ATOM 662 O O . GLY A 1 87 ? 19.851 0.431 -17.193 1.00 91.19 87 GLY A O 1
ATOM 663 N N . VAL A 1 88 ? 17.894 -0.544 -16.701 1.00 93.12 88 VAL A N 1
ATOM 664 C CA . VAL A 1 88 ? 17.084 0.664 -16.923 1.00 93.12 88 VAL A CA 1
ATOM 665 C C . VAL A 1 88 ? 17.219 1.606 -15.724 1.00 93.12 88 VAL A C 1
ATOM 667 O O . VAL A 1 88 ? 16.966 1.222 -14.579 1.00 93.12 88 VAL A O 1
ATOM 670 N N . ALA A 1 89 ? 17.566 2.869 -15.963 1.00 94.56 89 ALA A N 1
ATOM 671 C CA . ALA A 1 89 ? 17.630 3.869 -14.901 1.00 94.56 89 ALA A CA 1
ATOM 672 C C . ALA A 1 89 ? 16.217 4.302 -14.467 1.00 94.56 89 ALA A C 1
ATOM 674 O O . ALA A 1 89 ? 15.546 5.033 -15.186 1.00 94.56 89 ALA A O 1
ATOM 675 N N . VAL A 1 90 ? 15.765 3.891 -13.279 1.00 96.56 90 VAL A N 1
ATOM 676 C CA . VAL A 1 90 ? 14.473 4.325 -12.713 1.00 96.56 90 VAL A CA 1
ATOM 677 C C . VAL A 1 90 ? 14.691 5.515 -11.780 1.00 96.56 90 VAL A C 1
ATOM 679 O O . VAL A 1 90 ? 15.363 5.384 -10.753 1.00 96.56 90 VAL A O 1
ATOM 682 N N . ARG A 1 91 ? 14.119 6.669 -12.121 1.00 96.62 91 ARG A N 1
ATOM 683 C CA . ARG A 1 91 ? 14.161 7.899 -11.317 1.00 96.62 91 ARG A CA 1
ATOM 684 C C . ARG A 1 91 ? 12.774 8.212 -10.784 1.00 96.62 91 ARG A C 1
ATOM 686 O O . ARG A 1 91 ? 11.778 7.948 -11.444 1.00 96.62 91 ARG A O 1
ATOM 693 N N . TRP A 1 92 ? 12.718 8.798 -9.596 1.00 95.81 92 TRP A N 1
ATOM 694 C CA . TRP A 1 92 ? 11.467 9.145 -8.933 1.00 95.81 92 TRP A CA 1
ATOM 695 C C . TRP A 1 92 ? 11.391 10.652 -8.720 1.00 95.81 92 TRP A C 1
ATOM 697 O O . TRP A 1 92 ? 12.397 11.300 -8.437 1.00 95.81 92 TRP A O 1
ATOM 707 N N . SER A 1 93 ? 10.194 11.206 -8.854 1.00 96.62 93 SER A N 1
ATOM 708 C CA . SER A 1 93 ? 9.898 12.620 -8.630 1.00 96.62 93 SER A CA 1
ATOM 709 C C . SER A 1 93 ? 8.502 12.768 -8.035 1.00 96.62 93 SER A C 1
ATOM 711 O O . SER A 1 93 ? 7.656 11.903 -8.238 1.00 96.62 93 SER A O 1
ATOM 713 N N . GLY A 1 94 ? 8.247 13.853 -7.309 1.00 92.31 94 GLY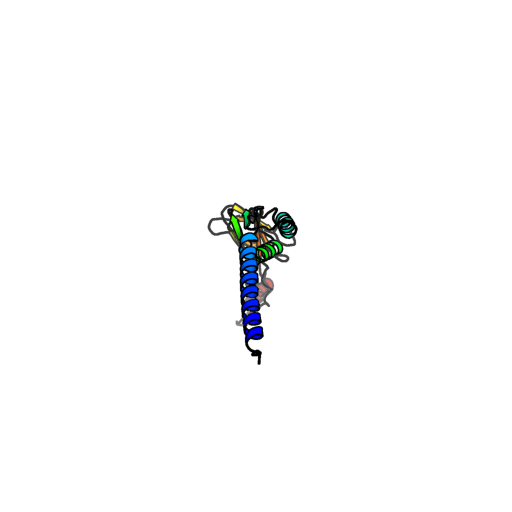 A N 1
ATOM 714 C CA . GLY A 1 94 ? 6.950 14.124 -6.683 1.00 92.31 94 GLY A CA 1
ATOM 715 C C . GLY A 1 94 ? 7.033 14.226 -5.164 1.00 92.31 94 GLY A C 1
ATOM 716 O O . GLY A 1 94 ? 8.033 13.856 -4.551 1.00 92.31 94 GLY A O 1
ATOM 717 N N . ALA A 1 95 ? 5.972 14.766 -4.568 1.00 89.56 95 ALA A N 1
ATOM 718 C CA . ALA A 1 95 ? 5.834 14.898 -3.126 1.00 89.56 95 ALA A CA 1
ATOM 719 C C . ALA A 1 95 ? 4.957 13.756 -2.605 1.00 89.56 95 ALA A C 1
ATOM 721 O O . ALA A 1 95 ? 3.776 13.671 -2.942 1.00 89.56 95 ALA A O 1
ATOM 722 N N . VAL A 1 96 ? 5.541 12.875 -1.796 1.00 89.88 96 VAL A N 1
ATOM 723 C CA . VAL A 1 96 ? 4.806 11.797 -1.128 1.00 89.88 96 VAL A CA 1
ATOM 724 C C . VAL A 1 96 ? 4.357 12.315 0.237 1.00 89.88 96 VAL A C 1
ATOM 726 O O . VAL A 1 96 ? 5.217 12.756 1.000 1.00 89.88 96 VAL A O 1
ATOM 729 N N . PRO A 1 97 ? 3.051 12.297 0.558 1.00 90.50 97 PRO A N 1
ATOM 730 C CA . PRO A 1 97 ? 2.595 12.702 1.878 1.00 90.50 97 PRO A CA 1
ATOM 731 C C . PRO A 1 97 ? 3.107 11.716 2.926 1.00 90.50 97 PRO A C 1
ATOM 733 O O . PRO A 1 97 ? 3.159 10.505 2.678 1.00 90.50 97 PRO A O 1
ATOM 736 N N . THR A 1 98 ? 3.418 12.212 4.118 1.00 91.56 98 THR A N 1
ATOM 737 C CA . THR A 1 98 ? 3.659 11.336 5.263 1.00 91.56 98 THR A CA 1
ATOM 738 C C . THR A 1 98 ? 2.354 10.609 5.563 1.00 91.56 98 THR A C 1
ATOM 740 O O . THR A 1 98 ? 1.319 11.244 5.787 1.00 91.56 98 THR A O 1
ATOM 743 N N . LEU A 1 99 ? 2.380 9.278 5.508 1.00 94.31 99 LEU A N 1
ATOM 744 C CA . LEU A 1 99 ? 1.243 8.432 5.848 1.00 94.31 99 LEU A CA 1
ATOM 745 C C . LEU A 1 99 ? 1.746 7.057 6.295 1.00 94.31 99 LEU A C 1
ATOM 747 O O . LEU A 1 99 ? 2.191 6.252 5.478 1.00 94.31 99 LEU A O 1
ATOM 751 N N . ALA A 1 100 ? 1.652 6.780 7.588 1.00 95.56 100 ALA A N 1
ATOM 752 C CA . ALA A 1 100 ? 1.931 5.477 8.169 1.00 95.56 100 ALA A CA 1
ATOM 753 C C . ALA A 1 100 ? 0.831 5.112 9.163 1.00 95.56 100 ALA A C 1
ATOM 755 O O . ALA A 1 100 ? 0.309 5.971 9.870 1.00 95.56 100 ALA A O 1
ATOM 756 N N . LEU A 1 101 ? 0.484 3.832 9.202 1.00 97.19 101 LEU A N 1
ATOM 757 C CA . LEU A 1 101 ? -0.549 3.288 10.069 1.00 97.19 101 LEU A CA 1
ATOM 758 C C . LEU A 1 101 ? 0.028 2.077 10.793 1.00 97.19 101 LEU A C 1
ATOM 760 O O . LEU A 1 101 ? 0.616 1.206 10.153 1.00 97.19 101 LEU A O 1
ATOM 764 N N . THR A 1 102 ? -0.177 2.009 12.101 1.00 97.56 102 THR A N 1
ATOM 765 C CA . THR A 1 102 ? 0.020 0.788 12.885 1.00 97.56 102 THR A CA 1
ATOM 766 C C . THR A 1 102 ? -1.254 0.463 13.652 1.00 97.56 102 THR A C 1
ATOM 768 O O . THR A 1 102 ? -2.034 1.355 13.993 1.00 97.56 102 THR A O 1
ATOM 771 N N . ALA A 1 103 ? -1.479 -0.825 13.877 1.00 96.69 103 ALA A N 1
ATOM 772 C CA . ALA A 1 103 ? -2.596 -1.338 14.648 1.00 96.69 103 ALA A CA 1
ATOM 773 C C . ALA A 1 103 ? -2.036 -2.124 15.830 1.00 96.69 103 ALA A C 1
ATOM 775 O O . ALA A 1 103 ? -1.283 -3.080 15.653 1.00 96.69 103 ALA A O 1
ATOM 776 N N . GLU A 1 104 ? -2.413 -1.725 17.034 1.00 95.00 104 GLU A N 1
ATOM 777 C CA . GLU A 1 104 ? -1.982 -2.344 18.279 1.00 95.00 104 GLU A CA 1
ATOM 778 C C . GLU A 1 104 ? -3.207 -2.815 19.047 1.00 95.00 104 GLU A C 1
ATOM 780 O O . GLU A 1 104 ? -4.193 -2.094 19.169 1.00 95.00 104 GLU A O 1
ATOM 785 N N . ARG A 1 105 ? -3.169 -4.031 19.589 1.00 89.94 105 ARG A N 1
ATOM 786 C CA . ARG A 1 105 ? -4.234 -4.499 20.477 1.00 89.94 105 ARG A CA 1
ATOM 787 C C . ARG A 1 105 ? -3.942 -4.016 21.890 1.00 89.94 105 ARG A C 1
ATOM 789 O O . ARG A 1 105 ? -2.894 -4.349 22.450 1.00 89.94 105 ARG A O 1
ATOM 796 N N . VAL A 1 106 ? -4.865 -3.255 22.468 1.00 88.56 106 VAL A N 1
ATOM 797 C CA . VAL A 1 106 ? -4.770 -2.836 23.869 1.00 88.56 106 VAL A CA 1
ATOM 798 C C . VAL A 1 106 ? -4.976 -4.066 24.755 1.00 88.56 106 VAL A C 1
ATOM 800 O O . VAL A 1 106 ? -5.831 -4.910 24.481 1.00 88.56 106 VAL A O 1
ATOM 803 N N . ARG A 1 107 ? -4.165 -4.201 25.810 1.00 78.25 107 ARG A N 1
ATOM 804 C CA . ARG A 1 107 ? -4.244 -5.317 26.769 1.00 78.25 107 ARG A CA 1
ATOM 805 C C . ARG A 1 107 ? -5.367 -5.095 27.780 1.00 78.25 107 ARG A C 1
ATOM 807 O O . ARG A 1 107 ? -5.119 -4.982 28.975 1.00 78.25 107 ARG A O 1
ATOM 814 N N . GLU A 1 108 ? -6.586 -5.042 27.275 1.00 75.69 108 GLU A N 1
ATOM 815 C CA . GLU A 1 108 ? -7.812 -4.958 28.061 1.00 75.69 108 GLU A CA 1
ATOM 816 C C . GLU A 1 108 ? -8.766 -6.079 27.632 1.00 75.69 108 GLU A C 1
ATOM 818 O O . GLU A 1 108 ? -8.621 -6.607 26.530 1.00 75.69 108 GLU A O 1
ATOM 823 N N . PRO A 1 109 ? -9.734 -6.480 28.465 1.00 71.50 109 PRO A N 1
ATOM 824 C CA . PRO A 1 109 ? -10.641 -7.585 28.148 1.00 71.50 109 PRO A CA 1
ATOM 825 C C . PRO A 1 109 ? -11.493 -7.414 26.885 1.00 71.50 109 PRO A C 1
ATOM 827 O O . PRO A 1 109 ? -11.685 -8.370 26.131 1.00 71.50 109 PRO A O 1
ATOM 830 N N . ALA A 1 110 ? -11.974 -6.188 26.645 1.00 75.62 110 ALA A N 1
ATOM 831 C CA . ALA A 1 110 ? -12.656 -5.804 25.410 1.00 75.62 110 ALA A CA 1
ATOM 832 C C . ALA A 1 110 ? -11.675 -5.714 24.225 1.00 75.62 110 ALA A C 1
ATOM 834 O O . ALA A 1 110 ? -12.091 -5.659 23.074 1.00 75.62 110 ALA A O 1
ATOM 835 N N . ALA A 1 111 ? -10.372 -5.721 24.527 1.00 77.12 111 ALA A N 1
ATOM 836 C CA . ALA A 1 111 ? -9.239 -5.755 23.617 1.00 77.12 111 ALA A CA 1
ATOM 837 C C . ALA A 1 111 ? -9.383 -4.837 22.392 1.00 77.12 111 ALA A C 1
ATOM 839 O O . ALA A 1 111 ? -9.168 -5.326 21.271 1.00 77.12 111 ALA A O 1
ATOM 840 N N . PRO A 1 112 ? -9.722 -3.539 22.577 1.00 87.31 112 PRO A N 1
ATOM 841 C CA . PRO A 1 112 ? -9.885 -2.631 21.456 1.00 87.31 112 PRO A CA 1
ATOM 842 C C . PRO A 1 112 ? -8.575 -2.517 20.677 1.00 87.31 112 PRO A C 1
ATOM 844 O O . PRO A 1 112 ? -7.469 -2.689 21.210 1.00 87.31 112 PRO A O 1
ATOM 847 N N . LEU A 1 113 ? -8.702 -2.232 19.387 1.00 93.75 113 LEU A N 1
ATOM 848 C CA . LEU A 1 113 ? -7.561 -1.938 18.538 1.00 93.75 113 LEU A CA 1
ATOM 849 C C . LEU A 1 113 ? -7.273 -0.446 18.595 1.00 93.75 113 LEU A C 1
ATOM 851 O O . LEU A 1 113 ? -8.086 0.382 18.191 1.00 93.75 113 LEU A O 1
ATOM 855 N N . ARG A 1 114 ? -6.078 -0.112 19.067 1.00 95.75 114 ARG A N 1
ATOM 856 C CA . ARG A 1 114 ? -5.507 1.219 18.969 1.00 95.75 114 ARG A CA 1
ATOM 857 C C . ARG A 1 114 ? -4.828 1.361 17.616 1.00 95.75 114 ARG A C 1
ATOM 859 O O . ARG A 1 114 ? -3.832 0.705 17.320 1.00 95.75 114 ARG A O 1
ATOM 866 N N . LEU A 1 115 ? -5.387 2.225 16.789 1.00 96.94 115 LEU A N 1
ATOM 867 C CA . LEU A 1 115 ? -4.874 2.577 15.477 1.00 96.94 115 LEU A CA 1
ATOM 868 C C . LEU A 1 115 ? -4.076 3.868 15.620 1.00 96.94 115 LEU A C 1
ATOM 870 O O . LEU A 1 115 ? -4.643 4.915 15.932 1.00 96.94 115 LEU A O 1
ATOM 874 N N . LEU A 1 116 ? -2.763 3.797 15.409 1.00 96.94 116 LEU A N 1
ATOM 875 C CA . LEU A 1 116 ? -1.883 4.963 15.443 1.00 96.94 116 LEU A CA 1
ATOM 876 C C . LEU A 1 116 ? -1.553 5.369 14.009 1.00 96.94 116 LEU A C 1
ATOM 878 O O . LEU A 1 116 ? -1.024 4.577 13.224 1.00 96.94 116 LEU A O 1
ATOM 882 N N . LEU A 1 117 ? -1.874 6.612 13.678 1.00 97.00 117 LEU A N 1
ATOM 883 C CA . LEU A 1 117 ? -1.695 7.202 12.364 1.00 97.00 117 LEU A CA 1
ATOM 884 C C . LEU A 1 117 ? -0.635 8.300 12.445 1.00 97.00 117 LEU A C 1
ATOM 886 O O . LEU A 1 117 ? -0.850 9.317 13.098 1.00 97.00 117 LEU A O 1
ATOM 890 N N . ALA A 1 118 ? 0.467 8.149 11.719 1.00 96.06 118 ALA A N 1
ATOM 891 C CA . ALA A 1 118 ? 1.386 9.248 11.449 1.00 96.06 118 ALA A CA 1
ATOM 892 C C . ALA A 1 118 ? 1.058 9.832 10.072 1.00 96.06 118 ALA A C 1
ATOM 894 O O . ALA A 1 118 ? 1.161 9.134 9.063 1.00 96.06 118 ALA A O 1
ATOM 895 N N . ALA A 1 119 ? 0.642 11.097 10.018 1.00 94.00 119 ALA A N 1
ATOM 896 C CA . ALA A 1 119 ? 0.344 11.777 8.765 1.00 94.00 119 ALA A CA 1
ATOM 897 C C . ALA A 1 119 ? 0.586 13.287 8.864 1.00 94.00 119 ALA A C 1
ATOM 899 O O . ALA A 1 119 ? 0.475 13.846 9.954 1.00 94.00 119 ALA A O 1
ATOM 900 N N . ASP A 1 120 ? 0.872 13.953 7.737 1.00 91.81 120 ASP A N 1
ATOM 901 C CA . ASP A 1 120 ? 0.913 15.425 7.722 1.00 91.81 120 ASP A CA 1
ATOM 902 C C . ASP A 1 120 ? -0.481 15.999 8.022 1.00 91.81 120 ASP A C 1
ATOM 904 O O . ASP A 1 120 ? -1.494 15.314 7.854 1.00 91.81 120 ASP A O 1
ATOM 908 N N . THR A 1 121 ? -0.565 17.285 8.361 1.00 92.38 121 THR A N 1
ATOM 909 C CA . THR A 1 121 ? -1.839 17.937 8.701 1.00 92.38 121 THR A CA 1
ATOM 910 C C . THR A 1 121 ? -2.905 17.760 7.614 1.00 92.38 121 THR A C 1
ATOM 912 O O . THR A 1 121 ? -2.636 17.935 6.422 1.00 92.38 121 THR A O 1
ATOM 915 N N . GLY A 1 122 ? -4.127 17.390 8.008 1.00 92.94 122 GLY A N 1
ATOM 916 C CA . GLY A 1 122 ? -5.249 17.193 7.081 1.00 92.94 122 GLY A CA 1
ATOM 917 C C . GLY A 1 122 ? -6.160 16.021 7.442 1.00 92.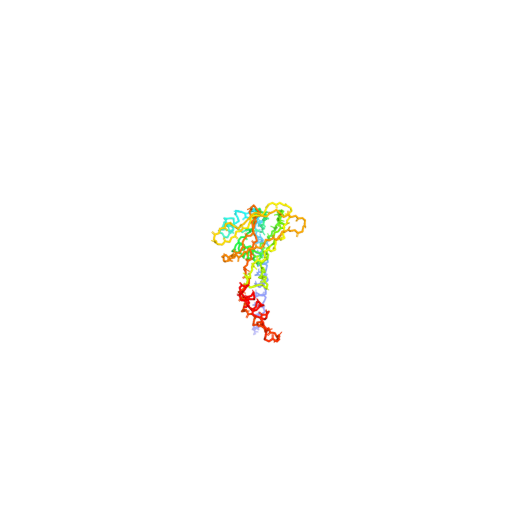94 122 GLY A C 1
ATOM 918 O O . GLY A 1 122 ? -5.961 15.346 8.446 1.00 92.94 122 GLY A O 1
ATOM 919 N N . ALA A 1 123 ? -7.186 15.794 6.620 1.00 95.44 123 ALA A N 1
ATOM 920 C CA . ALA A 1 123 ? -8.123 14.689 6.805 1.00 95.44 123 ALA A CA 1
ATOM 921 C C . ALA A 1 123 ? -7.573 13.376 6.223 1.00 95.44 123 ALA A C 1
ATOM 923 O O . ALA A 1 123 ? -7.056 13.352 5.102 1.00 95.44 123 ALA A O 1
ATOM 924 N N . VAL A 1 124 ? -7.728 12.288 6.974 1.00 96.75 124 VAL A N 1
ATOM 925 C CA . VAL A 1 124 ? -7.369 10.922 6.587 1.00 96.75 124 VAL A CA 1
ATOM 926 C C . VAL A 1 124 ? -8.554 10.016 6.886 1.00 96.75 124 VAL A C 1
ATOM 928 O O . VAL A 1 124 ? -9.011 9.954 8.025 1.00 96.75 124 VAL A O 1
ATOM 931 N N . SER A 1 125 ? -9.052 9.309 5.875 1.00 97.50 125 SER A N 1
ATOM 932 C CA . SER A 1 125 ? -10.112 8.323 6.080 1.00 97.50 125 SER A CA 1
ATOM 933 C C . SER A 1 125 ? -9.519 6.982 6.497 1.00 97.50 125 SER A C 1
ATOM 935 O O . SER A 1 125 ? -8.542 6.508 5.911 1.00 97.50 125 SER A O 1
ATOM 937 N N . LEU A 1 126 ? -10.107 6.373 7.519 1.00 97.81 126 LEU A N 1
ATOM 938 C CA . LEU A 1 126 ? -9.824 5.021 7.973 1.00 97.81 126 LEU A CA 1
ATOM 939 C C . LEU A 1 126 ? -10.958 4.100 7.528 1.00 97.81 126 LEU A C 1
ATOM 941 O O . LEU A 1 126 ? -12.135 4.441 7.616 1.00 97.81 126 LEU A O 1
ATOM 945 N N . SER A 1 127 ? -10.596 2.924 7.041 1.00 97.94 127 SER A N 1
ATOM 946 C CA . SER A 1 127 ? -11.528 1.896 6.576 1.00 97.94 127 SER A CA 1
ATOM 947 C C . SER A 1 127 ? -10.957 0.517 6.856 1.00 97.94 127 SER A C 1
ATOM 949 O O . SER A 1 127 ? -9.741 0.372 6.986 1.00 97.94 127 SER A O 1
ATOM 951 N N . ASP A 1 128 ? -11.810 -0.486 6.920 1.00 97.50 128 ASP A N 1
ATOM 952 C CA . ASP A 1 128 ? -11.444 -1.895 6.985 1.00 97.50 128 ASP A CA 1
ATOM 953 C C . ASP A 1 128 ? -12.171 -2.674 5.870 1.00 97.50 128 ASP A C 1
ATOM 955 O O . ASP A 1 128 ? -12.570 -2.079 4.861 1.00 97.50 128 ASP A O 1
ATOM 959 N N . SER A 1 129 ? -12.298 -4.002 5.976 1.00 96.50 129 SER A N 1
ATOM 960 C CA . SER A 1 129 ? -13.043 -4.772 4.969 1.00 96.50 129 SER A CA 1
ATOM 961 C C . SER A 1 129 ? -14.566 -4.688 5.111 1.00 96.50 129 SER A C 1
ATOM 963 O O . SER A 1 129 ? -15.262 -5.035 4.156 1.00 96.50 129 SER A O 1
ATOM 965 N N . ALA A 1 130 ? -15.087 -4.230 6.253 1.00 96.94 130 ALA A N 1
ATOM 966 C CA . ALA A 1 130 ? -16.515 -4.037 6.491 1.00 96.94 130 ALA A CA 1
ATOM 967 C C . ALA A 1 130 ? -16.999 -2.649 6.041 1.00 96.94 130 ALA A C 1
ATOM 969 O O . ALA A 1 130 ? -18.159 -2.500 5.653 1.00 96.94 130 ALA A O 1
ATOM 970 N N . GLY A 1 131 ? -16.126 -1.640 6.032 1.00 96.75 131 GLY A N 1
ATOM 971 C CA . GLY A 1 131 ? -16.450 -0.323 5.494 1.00 96.75 131 GLY A CA 1
ATOM 972 C C . GLY A 1 131 ? -15.550 0.793 6.005 1.00 96.75 131 GLY A C 1
ATOM 973 O O . GLY A 1 131 ? -14.395 0.593 6.371 1.00 96.75 131 GLY A O 1
ATOM 974 N N . THR A 1 132 ? -16.076 2.016 5.987 1.00 96.88 132 THR A N 1
ATOM 975 C CA . THR A 1 132 ? -15.404 3.171 6.594 1.00 96.88 132 THR A CA 1
ATOM 976 C C . THR A 1 132 ? -15.523 3.081 8.112 1.00 96.88 132 THR A C 1
ATOM 978 O O . THR A 1 132 ? -16.631 2.949 8.622 1.00 96.88 132 THR A O 1
ATOM 981 N N . LEU A 1 133 ? -14.396 3.196 8.815 1.00 96.12 133 LEU A N 1
ATOM 982 C CA . LEU A 1 133 ? -14.354 3.264 10.275 1.00 96.12 133 LEU A CA 1
ATOM 983 C C . LEU A 1 133 ? -14.625 4.697 10.744 1.00 96.12 133 LEU A C 1
ATOM 985 O O . LEU A 1 133 ? -15.573 4.939 11.479 1.00 96.12 133 LEU A O 1
ATOM 989 N N . ASP A 1 134 ? -13.796 5.646 10.294 1.00 96.38 134 ASP A N 1
ATOM 990 C CA . ASP A 1 134 ? -13.904 7.064 10.652 1.00 96.38 134 ASP A CA 1
ATOM 991 C C . ASP A 1 134 ? -13.049 7.947 9.718 1.00 96.38 134 ASP A C 1
ATOM 993 O O . ASP A 1 134 ? -12.287 7.451 8.884 1.00 96.38 134 ASP A O 1
ATOM 997 N N . THR A 1 135 ? -13.140 9.269 9.851 1.00 96.25 135 THR A N 1
ATOM 998 C CA . THR A 1 135 ? -12.229 10.239 9.234 1.00 96.25 135 THR A CA 1
ATOM 999 C C . THR A 1 135 ? -11.520 11.058 10.306 1.00 96.25 135 THR A C 1
ATOM 1001 O O . THR A 1 135 ? -12.108 11.929 10.941 1.00 96.25 135 THR A O 1
ATOM 1004 N N . LEU A 1 136 ? -10.215 10.838 10.453 1.00 95.50 136 LEU A N 1
ATOM 1005 C CA . LEU A 1 136 ? -9.386 11.555 11.416 1.00 95.50 136 LEU A CA 1
ATOM 1006 C C . LEU A 1 136 ? -8.817 12.834 10.807 1.00 95.50 136 LEU A C 1
ATOM 1008 O O . LEU A 1 136 ? -8.466 12.881 9.627 1.00 95.50 136 LEU A O 1
ATOM 1012 N N . ARG A 1 137 ? -8.652 13.869 11.631 1.00 95.50 137 ARG A N 1
ATOM 1013 C CA . ARG A 1 137 ? -7.826 15.031 11.286 1.00 95.50 137 ARG A CA 1
ATOM 1014 C C . ARG A 1 137 ? -6.455 14.866 11.926 1.00 95.50 137 ARG A C 1
ATOM 1016 O O . ARG A 1 137 ? -6.319 15.001 13.138 1.00 95.50 137 ARG A O 1
ATOM 1023 N N . ALA A 1 138 ? -5.450 14.575 11.110 1.00 91.38 138 ALA A N 1
ATOM 1024 C CA . ALA A 1 138 ? -4.071 14.498 11.557 1.00 91.38 138 ALA A CA 1
ATOM 1025 C C . ALA A 1 138 ? -3.549 15.894 11.923 1.00 91.38 138 ALA A C 1
ATOM 1027 O O . ALA A 1 138 ? -3.798 16.878 11.216 1.00 91.38 138 ALA A O 1
ATOM 1028 N N . SER A 1 139 ? -2.824 15.963 13.037 1.00 89.38 139 SER A N 1
ATOM 1029 C CA . SER A 1 139 ? -2.079 17.142 13.488 1.00 89.38 139 SER A CA 1
ATOM 1030 C C . SER A 1 139 ? -0.569 16.885 13.378 1.00 89.38 139 SER A C 1
ATOM 1032 O O . SER A 1 139 ? -0.163 15.826 12.908 1.00 89.38 139 SER A O 1
ATOM 1034 N N . ALA A 1 140 ? 0.279 17.819 13.824 1.00 80.00 140 ALA A N 1
ATOM 1035 C CA . ALA A 1 140 ? 1.741 17.681 13.747 1.00 80.00 140 ALA A CA 1
ATOM 1036 C C . ALA A 1 140 ? 2.307 16.412 14.433 1.00 80.00 140 ALA A C 1
ATOM 1038 O O . ALA A 1 140 ? 3.427 16.015 14.129 1.00 80.00 140 ALA A O 1
ATOM 1039 N N . GLY A 1 141 ? 1.547 15.767 15.328 1.00 80.94 141 GLY A N 1
ATOM 1040 C CA . GLY A 1 141 ? 1.918 14.508 15.989 1.00 80.94 141 GLY A CA 1
ATOM 1041 C C . GLY A 1 141 ? 1.202 13.256 15.466 1.00 80.94 141 GLY A C 1
ATOM 1042 O O . GLY A 1 141 ? 1.343 12.197 16.068 1.00 80.94 141 GLY A O 1
ATOM 1043 N N . GLY A 1 142 ? 0.417 13.359 14.387 1.00 92.19 142 GLY A N 1
ATOM 1044 C CA . GLY A 1 142 ? -0.439 12.276 13.898 1.00 92.19 142 GLY A CA 1
ATOM 1045 C C . GLY A 1 142 ? -1.853 12.292 14.493 1.00 92.19 142 GLY A C 1
ATOM 1046 O O . GLY A 1 142 ? -2.380 13.354 14.844 1.00 92.19 142 GLY A O 1
ATOM 1047 N N . ALA A 1 143 ? -2.484 11.119 14.548 1.00 94.81 143 ALA A N 1
ATOM 1048 C CA . ALA A 1 143 ? -3.790 10.882 15.158 1.00 94.81 143 ALA A CA 1
ATOM 1049 C C . ALA A 1 143 ? -3.885 9.453 15.720 1.00 94.81 143 ALA A C 1
ATOM 1051 O O . ALA A 1 143 ? -3.150 8.556 15.309 1.00 94.81 143 ALA A O 1
ATOM 1052 N N . MET A 1 144 ? -4.818 9.243 16.645 1.00 95.19 144 MET A N 1
ATOM 1053 C CA . MET A 1 144 ? -5.118 7.939 17.231 1.00 95.19 144 MET A CA 1
ATOM 1054 C C . MET A 1 144 ? -6.622 7.690 17.161 1.00 95.19 144 MET A C 1
ATOM 1056 O O . MET A 1 144 ? -7.404 8.607 17.407 1.00 95.19 144 MET A O 1
ATOM 1060 N N . LEU A 1 145 ? -7.008 6.453 16.862 1.00 95.31 145 LEU A N 1
ATOM 1061 C CA . LEU A 1 145 ? -8.383 5.972 16.968 1.00 95.31 145 LEU A CA 1
ATOM 1062 C C . LEU A 1 145 ? -8.393 4.663 17.750 1.00 95.31 145 LEU A C 1
ATOM 1064 O O . LEU A 1 145 ? -7.604 3.767 17.459 1.00 95.31 145 LEU A O 1
ATOM 1068 N N . GLU A 1 146 ? -9.293 4.541 18.717 1.00 95.25 146 GLU A N 1
ATOM 1069 C CA . GLU A 1 146 ? -9.589 3.263 19.358 1.00 95.25 146 GLU A CA 1
ATOM 1070 C C . GLU A 1 146 ? -10.850 2.689 18.718 1.00 95.25 146 GLU A C 1
ATOM 1072 O O . GLU A 1 146 ? -11.932 3.264 18.821 1.00 95.25 146 GLU A O 1
ATOM 1077 N N . ALA A 1 147 ? -10.687 1.582 17.998 1.00 93.62 147 ALA A N 1
ATOM 1078 C CA . ALA A 1 147 ? -11.771 0.878 17.335 1.00 93.62 147 ALA A CA 1
ATOM 1079 C C . ALA A 1 147 ? -12.109 -0.386 18.144 1.00 93.62 147 ALA A C 1
ATOM 1081 O O . ALA A 1 147 ? -11.217 -1.215 18.364 1.00 93.62 147 ALA A O 1
ATOM 1082 N N . PRO A 1 148 ? -13.365 -0.558 18.598 1.00 89.94 148 PRO A N 1
ATOM 1083 C CA . PRO A 1 148 ? -13.757 -1.734 19.374 1.00 89.94 148 PRO A CA 1
ATOM 1084 C C . PRO A 1 148 ? -13.682 -3.013 18.534 1.00 89.94 148 PRO A C 1
ATOM 1086 O O . PRO A 1 148 ? -13.309 -4.068 19.038 1.00 89.94 148 PRO A O 1
ATOM 1089 N N . GLU A 1 149 ? -13.978 -2.905 17.240 1.00 89.19 149 GLU A N 1
ATOM 1090 C CA . GLU A 1 149 ? -13.953 -4.011 16.297 1.00 89.19 149 GLU A CA 1
ATOM 1091 C C . GLU A 1 149 ? -13.383 -3.540 14.957 1.00 89.19 149 GLU A C 1
ATOM 1093 O O . GLU A 1 149 ? -13.613 -2.409 14.528 1.00 89.19 149 GLU A O 1
ATOM 1098 N N . VAL A 1 150 ? -12.601 -4.410 14.322 1.00 94.12 150 VAL A N 1
ATOM 1099 C CA . VAL A 1 150 ? -12.031 -4.214 12.987 1.00 94.12 150 VAL A CA 1
ATOM 1100 C C . VAL A 1 150 ? -12.105 -5.543 12.262 1.00 94.12 150 VAL A C 1
ATOM 1102 O O . VAL A 1 150 ? -11.661 -6.569 12.790 1.00 94.12 150 VAL A O 1
ATOM 1105 N N . VAL A 1 151 ? -12.584 -5.517 11.025 1.00 94.88 151 VAL A N 1
ATOM 1106 C CA . VAL A 1 151 ? -12.620 -6.691 10.159 1.00 94.88 151 VAL A CA 1
ATOM 1107 C C . VAL A 1 151 ? -11.434 -6.645 9.195 1.00 94.88 151 VAL A C 1
ATOM 1109 O O . VAL A 1 151 ? -11.329 -5.789 8.318 1.00 94.88 151 VAL A O 1
ATOM 1112 N N . GLY A 1 152 ? -10.505 -7.588 9.354 1.00 94.88 152 GLY A N 1
ATOM 1113 C CA . GLY A 1 152 ? -9.335 -7.705 8.482 1.00 94.88 152 GLY A CA 1
ATOM 1114 C C . GLY A 1 152 ? -8.312 -6.578 8.664 1.00 94.88 152 GLY A C 1
ATOM 1115 O O . GLY A 1 152 ? -8.022 -6.161 9.781 1.00 94.88 152 GLY A O 1
ATOM 1116 N N . ALA A 1 153 ? -7.692 -6.139 7.566 1.00 96.81 153 ALA A N 1
ATOM 1117 C CA . ALA A 1 153 ? -6.667 -5.097 7.591 1.00 96.81 153 ALA A CA 1
ATOM 1118 C C . ALA A 1 153 ? -7.288 -3.696 7.561 1.00 96.81 153 ALA A C 1
ATOM 1120 O O . ALA A 1 153 ? -8.161 -3.414 6.740 1.00 96.81 153 ALA A O 1
ATOM 1121 N N . VAL A 1 154 ? -6.758 -2.794 8.384 1.00 97.62 154 VAL A N 1
ATOM 1122 C CA . VAL A 1 154 ? -7.129 -1.378 8.368 1.00 97.62 154 VAL A CA 1
ATOM 1123 C C . VAL A 1 154 ? -6.352 -0.665 7.276 1.00 97.62 154 VAL A C 1
ATOM 1125 O O . VAL A 1 154 ? -5.150 -0.880 7.100 1.00 97.62 154 VAL A O 1
ATOM 1128 N N . ARG A 1 155 ? -7.030 0.225 6.562 1.00 97.69 155 ARG A N 1
ATOM 1129 C CA . ARG A 1 155 ? -6.474 1.102 5.542 1.00 97.69 155 ARG A CA 1
ATOM 1130 C C . ARG A 1 155 ? -6.723 2.559 5.906 1.00 97.69 155 ARG A C 1
ATOM 1132 O O . ARG A 1 155 ? -7.870 2.992 5.994 1.00 97.69 155 ARG A O 1
ATOM 1139 N N . ALA A 1 156 ? -5.640 3.317 6.025 1.00 97.12 156 ALA A N 1
ATOM 1140 C CA . ALA A 1 156 ? -5.650 4.771 6.061 1.00 97.12 156 ALA A CA 1
ATOM 1141 C C . ALA A 1 156 ? -5.470 5.318 4.650 1.00 97.12 156 ALA A C 1
ATOM 1143 O O . ALA A 1 156 ? -4.570 4.872 3.937 1.00 97.12 156 ALA A O 1
ATOM 1144 N N . ARG A 1 157 ? -6.296 6.280 4.239 1.00 96.38 157 ARG A N 1
ATOM 1145 C CA . ARG A 1 157 ? -6.253 6.864 2.898 1.00 96.38 157 ARG A CA 1
ATOM 1146 C C . ARG A 1 157 ? -6.218 8.387 2.944 1.00 96.38 157 ARG A C 1
ATOM 1148 O O . ARG A 1 157 ? -7.011 9.032 3.627 1.00 96.38 157 ARG A O 1
ATOM 1155 N N . ARG A 1 158 ? -5.324 8.956 2.133 1.00 94.25 158 ARG A N 1
ATOM 1156 C CA . ARG A 1 158 ? -5.235 10.391 1.849 1.00 94.25 158 ARG A CA 1
ATOM 1157 C C . ARG A 1 158 ? -5.084 10.594 0.345 1.00 94.25 158 ARG A C 1
ATOM 1159 O O . ARG A 1 158 ? -4.025 10.342 -0.225 1.00 94.25 158 ARG A O 1
ATOM 1166 N N . GLY A 1 159 ? -6.162 11.020 -0.311 1.00 92.62 159 GLY A N 1
ATOM 1167 C CA . GLY A 1 159 ? -6.203 11.131 -1.771 1.00 92.62 159 GLY A CA 1
ATOM 1168 C C . GLY A 1 159 ? -5.964 9.778 -2.454 1.00 92.62 159 GLY A C 1
ATOM 1169 O O . GLY A 1 159 ? -6.759 8.845 -2.308 1.00 92.62 159 GLY A O 1
ATOM 1170 N N . SER A 1 160 ? -4.871 9.677 -3.205 1.00 92.44 160 SER A N 1
ATOM 1171 C CA . SER A 1 160 ? -4.399 8.479 -3.919 1.00 92.44 160 SER A CA 1
ATOM 1172 C C . SER A 1 160 ? -3.379 7.645 -3.130 1.00 92.44 160 SER A C 1
ATOM 1174 O O . S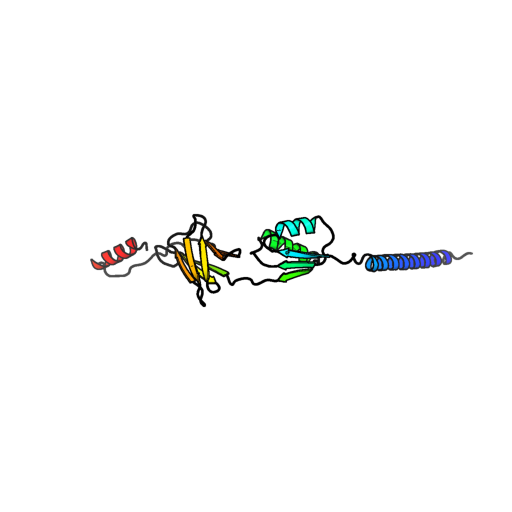ER A 1 160 ? -2.956 6.588 -3.600 1.00 92.44 160 SER A O 1
ATOM 1176 N N . PHE A 1 161 ? -2.986 8.093 -1.935 1.00 93.94 161 PHE A N 1
ATOM 1177 C CA . PHE A 1 161 ? -2.044 7.392 -1.069 1.00 93.94 161 PHE A CA 1
ATOM 1178 C C . PHE A 1 161 ? -2.789 6.600 -0.004 1.00 93.94 161 PHE A C 1
ATOM 1180 O O . PHE A 1 161 ? -3.805 7.052 0.533 1.00 93.94 161 PHE A O 1
ATOM 1187 N N . ALA A 1 162 ? -2.268 5.417 0.306 1.00 94.81 162 ALA A N 1
ATOM 1188 C CA . ALA A 1 162 ? -2.814 4.568 1.345 1.00 94.81 162 ALA A CA 1
ATOM 1189 C C . ALA A 1 162 ? -1.704 3.892 2.152 1.00 94.81 162 ALA A C 1
ATOM 1191 O O . ALA A 1 162 ? -0.688 3.480 1.592 1.00 94.81 162 ALA A O 1
ATOM 1192 N N . ALA A 1 163 ? -1.943 3.747 3.451 1.00 95.19 163 ALA A N 1
ATOM 1193 C CA . ALA A 1 163 ? -1.175 2.901 4.351 1.00 95.19 163 ALA A CA 1
ATOM 1194 C C . ALA A 1 163 ? -2.097 1.813 4.901 1.00 95.19 163 ALA A C 1
ATOM 1196 O O . ALA A 1 163 ? -3.289 2.046 5.105 1.00 95.19 163 ALA A O 1
ATOM 1197 N N . THR A 1 164 ? -1.560 0.619 5.124 1.00 96.62 164 THR A N 1
ATOM 1198 C CA . THR A 1 164 ? -2.333 -0.524 5.616 1.00 96.62 164 THR A CA 1
ATOM 1199 C C . THR A 1 164 ? -1.645 -1.164 6.804 1.00 96.62 164 THR A C 1
ATOM 1201 O O . THR A 1 164 ? -0.431 -1.356 6.762 1.00 96.62 164 THR A O 1
ATOM 1204 N N . ALA A 1 165 ? -2.424 -1.556 7.805 1.00 97.38 165 ALA A N 1
ATOM 1205 C CA . ALA A 1 165 ? -1.958 -2.307 8.960 1.00 97.38 165 ALA A CA 1
ATOM 1206 C C . ALA A 1 165 ? -2.879 -3.504 9.196 1.00 97.38 165 ALA A C 1
ATOM 1208 O O . ALA A 1 165 ? -4.103 -3.370 9.189 1.00 97.38 165 ALA A O 1
ATOM 1209 N N . ALA A 1 166 ? -2.290 -4.679 9.405 1.00 96.12 166 ALA A N 1
ATOM 1210 C CA . ALA A 1 166 ? -3.031 -5.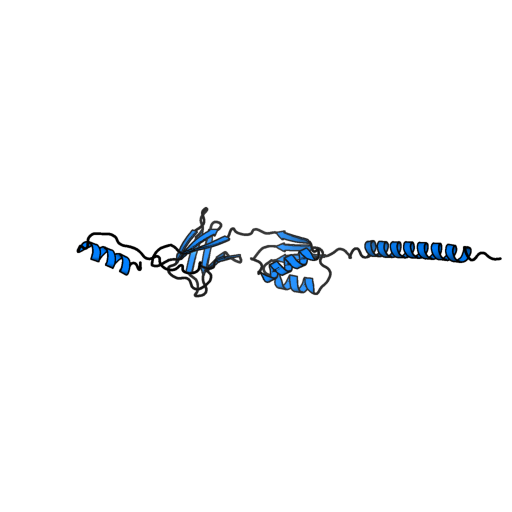838 9.876 1.00 96.12 166 ALA A CA 1
ATOM 1211 C C . ALA A 1 166 ? -3.066 -5.803 11.412 1.00 96.12 166 ALA A C 1
ATOM 1213 O O . ALA A 1 166 ? -2.007 -5.632 12.022 1.00 96.12 166 ALA A O 1
ATOM 1214 N N . PRO A 1 167 ? -4.239 -5.965 12.045 1.00 92.94 167 PRO A N 1
ATOM 1215 C CA . PRO A 1 167 ? -4.319 -6.154 13.481 1.00 92.94 167 PRO A CA 1
ATOM 1216 C C . PRO A 1 167 ? -3.459 -7.345 13.918 1.00 92.94 167 PRO A C 1
ATOM 1218 O O . PRO A 1 167 ? -3.461 -8.380 13.241 1.00 92.94 167 PRO A O 1
ATOM 1221 N N . PRO A 1 168 ? -2.748 -7.251 15.051 1.00 90.50 168 PRO A N 1
ATOM 1222 C CA . PRO A 1 168 ? -2.060 -8.402 15.606 1.00 90.50 168 PRO A CA 1
ATOM 1223 C C . PRO A 1 168 ? -3.078 -9.490 15.959 1.00 90.50 168 PRO A C 1
ATOM 1225 O O . PRO A 1 168 ? -4.224 -9.208 16.342 1.00 90.50 168 PRO A O 1
ATOM 1228 N N . SER A 1 169 ? -2.640 -10.746 15.850 1.00 86.12 169 SER A N 1
ATOM 1229 C CA . SER A 1 169 ? -3.450 -11.890 16.268 1.00 86.12 169 SER A CA 1
ATOM 1230 C C . SER A 1 169 ? -3.903 -11.705 17.720 1.00 86.12 169 SER A C 1
ATOM 1232 O O . SER A 1 169 ? -3.128 -11.191 18.534 1.00 86.12 169 SER A O 1
ATOM 1234 N N . PRO A 1 170 ? -5.151 -12.071 18.058 1.00 79.56 170 PRO A N 1
ATOM 1235 C CA . PRO A 1 170 ? -5.585 -12.051 19.444 1.00 79.56 170 PRO A CA 1
ATOM 1236 C C . PRO A 1 170 ? -4.643 -12.942 20.257 1.00 79.56 170 PRO A C 1
ATOM 1238 O O . PRO A 1 170 ? -4.406 -14.095 19.912 1.00 79.56 170 PRO A O 1
ATOM 1241 N N . THR A 1 171 ? -4.051 -12.377 21.303 1.00 76.94 171 THR A N 1
ATOM 1242 C CA . THR A 1 171 ? -3.313 -13.155 22.296 1.00 76.94 171 THR A CA 1
ATOM 1243 C C . THR A 1 171 ? -4.298 -13.785 23.262 1.00 76.94 171 THR A C 1
ATOM 1245 O O . THR A 1 171 ? -5.275 -13.134 23.638 1.00 76.94 171 THR A O 1
ATOM 1248 N N . ASP A 1 172 ? -4.002 -15.002 23.711 1.00 72.62 172 ASP A N 1
ATOM 1249 C CA . ASP A 1 172 ? -4.784 -15.666 24.749 1.00 72.62 172 ASP A CA 1
ATOM 1250 C C . ASP A 1 172 ? -4.918 -14.774 25.989 1.00 72.62 172 ASP A C 1
ATOM 1252 O O . ASP A 1 172 ? -3.972 -14.087 26.405 1.00 72.62 172 ASP A O 1
ATOM 1256 N N . ARG A 1 173 ? -6.118 -14.775 26.580 1.00 71.12 173 ARG A N 1
ATOM 1257 C CA . ARG A 1 173 ? -6.377 -14.061 27.832 1.00 71.12 173 ARG A CA 1
ATOM 1258 C C . ARG A 1 173 ? -5.471 -14.631 28.919 1.00 71.12 173 ARG A C 1
ATOM 1260 O O . ARG A 1 173 ? -5.321 -15.844 29.056 1.00 71.12 173 ARG A O 1
ATOM 1267 N N . ARG A 1 174 ? -4.844 -13.747 29.695 1.00 73.31 174 ARG A N 1
ATOM 1268 C CA . ARG A 1 174 ? -4.026 -14.161 30.839 1.00 73.31 174 ARG A CA 1
ATOM 1269 C C . ARG A 1 174 ? -4.944 -14.461 32.012 1.00 73.31 174 ARG A C 1
ATOM 1271 O O . ARG A 1 174 ? -5.794 -13.640 32.331 1.00 73.31 174 ARG A O 1
ATOM 1278 N N . ALA A 1 175 ? -4.724 -15.594 32.672 1.00 79.69 175 ALA A N 1
ATOM 1279 C CA . ALA A 1 175 ? -5.417 -15.910 33.912 1.00 79.69 175 ALA A CA 1
ATOM 1280 C C . ALA A 1 175 ? -5.113 -14.840 34.973 1.00 79.69 175 ALA A C 1
ATOM 1282 O O . ALA A 1 175 ? -3.945 -14.541 35.244 1.00 79.69 175 ALA A O 1
ATOM 1283 N N . VAL A 1 176 ? -6.160 -14.276 35.573 1.00 84.50 176 VAL A N 1
ATOM 1284 C CA . VAL A 1 176 ? -6.048 -13.350 36.704 1.00 84.50 176 VAL A CA 1
ATOM 1285 C C . VAL A 1 176 ? -6.244 -14.133 37.998 1.00 84.50 176 VAL A C 1
ATOM 1287 O O . VAL A 1 176 ? -7.268 -14.781 38.196 1.00 84.50 176 VAL A O 1
ATOM 1290 N N . LEU A 1 177 ? -5.258 -14.072 38.895 1.00 89.56 177 LEU A N 1
ATOM 1291 C CA . LEU A 1 177 ? -5.359 -14.640 40.238 1.00 89.56 177 LEU A CA 1
ATOM 1292 C C . LEU A 1 177 ? -5.754 -13.541 41.225 1.00 89.56 177 LEU A C 1
ATOM 1294 O O . LEU A 1 177 ? -4.987 -12.608 41.462 1.00 89.56 177 LEU A O 1
ATOM 1298 N N . VAL A 1 178 ? -6.932 -13.674 41.827 1.00 89.19 178 VAL A N 1
ATOM 1299 C CA . VAL A 1 178 ? -7.400 -12.769 42.882 1.00 89.19 178 VAL A CA 1
ATOM 1300 C C . VAL A 1 178 ? -7.027 -13.362 44.238 1.00 89.19 178 VAL A C 1
ATOM 1302 O O . VAL A 1 178 ? -7.530 -14.417 44.621 1.00 89.19 178 VAL A O 1
ATOM 1305 N N . LEU A 1 179 ? -6.137 -12.690 44.970 1.00 91.44 179 LEU A N 1
ATOM 1306 C CA . LEU A 1 179 ? -5.722 -13.088 46.316 1.00 91.44 179 LEU A CA 1
ATOM 1307 C C . LEU A 1 179 ? -6.383 -12.184 47.357 1.00 91.44 179 LEU A C 1
ATOM 1309 O O . LEU A 1 179 ? -6.248 -10.964 47.307 1.00 91.44 179 LEU A O 1
ATOM 1313 N N . GLY A 1 180 ? -7.074 -12.784 48.323 1.00 89.06 180 GLY A N 1
ATOM 1314 C CA . GLY A 1 180 ? -7.732 -12.061 49.405 1.00 89.06 180 GLY A CA 1
ATOM 1315 C C . GLY A 1 180 ? -8.448 -12.997 50.373 1.00 89.06 180 GLY A C 1
ATOM 1316 O O . GLY A 1 180 ? -8.589 -14.194 50.115 1.00 89.06 180 GLY A O 1
ATOM 1317 N N . ARG A 1 181 ? -8.908 -12.461 51.508 1.00 89.19 181 ARG A N 1
ATOM 1318 C CA . ARG A 1 181 ? -9.801 -13.212 52.401 1.00 89.19 181 ARG A CA 1
ATOM 1319 C C . ARG A 1 181 ? -11.158 -13.349 51.722 1.00 89.19 181 ARG A C 1
ATOM 1321 O O . ARG A 1 181 ? -11.666 -12.379 51.171 1.00 89.19 181 ARG A O 1
ATOM 1328 N N . ALA A 1 182 ? -11.751 -14.536 51.806 1.00 89.62 182 ALA A N 1
ATOM 1329 C CA . ALA A 1 182 ? -13.107 -14.762 51.329 1.00 89.62 182 ALA A CA 1
ATOM 1330 C C . ALA A 1 182 ? -14.092 -13.914 52.153 1.00 89.62 182 ALA A C 1
ATOM 1332 O O . ALA A 1 182 ? -14.474 -14.283 53.264 1.00 89.62 182 ALA A O 1
ATOM 1333 N N . SER A 1 183 ? -14.460 -12.753 51.615 1.00 93.44 183 SER A N 1
ATOM 1334 C CA . SER A 1 183 ? -15.439 -11.819 52.174 1.00 93.44 183 SER A CA 1
ATOM 1335 C C . SER A 1 183 ? -16.514 -11.496 51.137 1.00 93.44 183 SER A C 1
ATOM 1337 O O . SER A 1 183 ? -16.413 -11.861 49.963 1.00 93.44 183 SER A O 1
ATOM 1339 N N . TRP A 1 184 ? -17.560 -10.792 51.553 1.00 93.31 184 TRP A N 1
ATOM 1340 C CA . TRP A 1 184 ? -18.575 -10.303 50.626 1.00 93.31 184 TRP A CA 1
ATOM 1341 C C . TRP A 1 184 ? -17.977 -9.357 49.559 1.00 93.31 184 TRP A C 1
ATOM 1343 O O . TRP A 1 184 ? -18.391 -9.428 48.406 1.00 93.31 184 TRP A O 1
ATOM 1353 N N . GLU A 1 185 ? -16.947 -8.564 49.887 1.00 90.81 185 GLU A N 1
ATOM 1354 C CA . GLU A 1 185 ? -16.256 -7.672 48.935 1.00 90.81 185 GLU A CA 1
ATOM 1355 C C . GLU A 1 185 ? -15.536 -8.458 47.838 1.00 90.81 185 GLU A C 1
ATOM 1357 O O . GLU A 1 185 ? -15.558 -8.066 46.672 1.00 90.81 185 GLU A O 1
ATOM 1362 N N . SER A 1 186 ? -14.948 -9.610 48.185 1.00 91.56 186 SER A N 1
ATOM 1363 C CA . SER A 1 186 ? -14.246 -10.453 47.207 1.00 91.56 186 SER A CA 1
ATOM 1364 C C . SER A 1 186 ? -15.165 -10.940 46.080 1.00 91.56 186 SER A C 1
ATOM 1366 O O . SER A 1 186 ? -14.722 -11.084 44.943 1.00 91.56 186 SER A O 1
ATOM 1368 N N . ARG A 1 187 ? -16.468 -11.107 46.356 1.00 90.38 187 ARG A N 1
ATOM 1369 C CA . ARG A 1 187 ? -17.465 -11.452 45.333 1.00 90.38 187 ARG A CA 1
ATOM 1370 C C . ARG A 1 187 ? -17.722 -10.301 44.370 1.00 90.38 187 ARG A C 1
ATOM 1372 O O . ARG A 1 187 ? -17.851 -10.553 43.180 1.00 90.38 187 ARG A O 1
ATO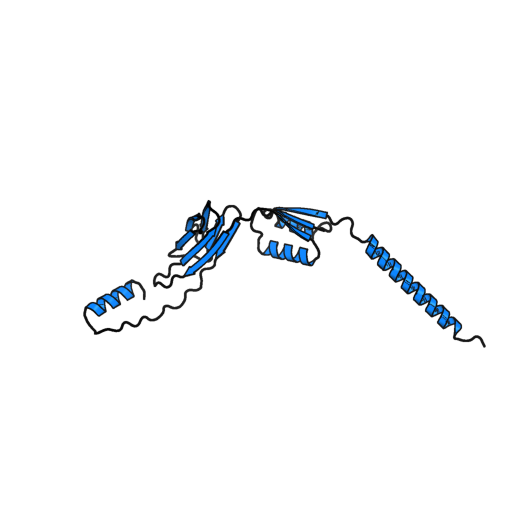M 1379 N N . PHE A 1 188 ? -17.759 -9.064 44.863 1.00 93.88 188 PHE A N 1
ATOM 1380 C CA . PHE A 1 188 ? -17.924 -7.885 44.011 1.00 93.88 188 PHE A CA 1
ATOM 1381 C C . PHE A 1 188 ? -16.713 -7.666 43.108 1.00 93.88 188 PHE A C 1
ATOM 1383 O O . PHE A 1 188 ? -16.885 -7.369 41.932 1.00 93.88 188 PHE A O 1
ATOM 1390 N N . VAL A 1 189 ? -15.499 -7.886 43.620 1.00 93.31 189 VAL A N 1
ATOM 1391 C CA . VAL A 1 189 ? -14.277 -7.812 42.803 1.00 93.31 189 VAL A CA 1
ATOM 1392 C C . VAL A 1 189 ? -14.278 -8.889 41.717 1.00 93.31 189 VAL A C 1
ATOM 1394 O O . VAL A 1 189 ? -14.014 -8.583 40.558 1.00 93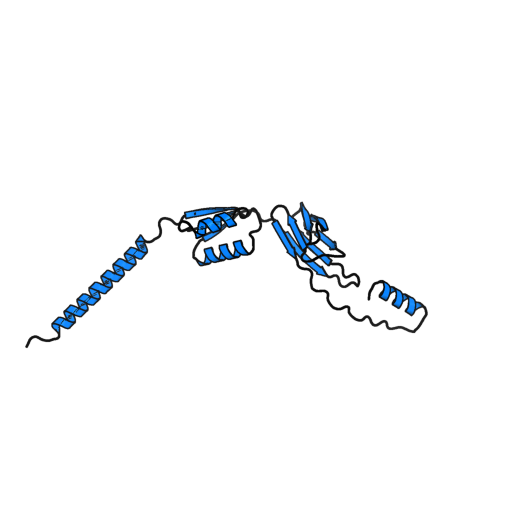.31 189 VAL A O 1
ATOM 1397 N N . LEU A 1 190 ? -14.610 -10.137 42.064 1.00 91.44 190 LEU A N 1
ATOM 1398 C CA . LEU A 1 190 ? -14.706 -11.228 41.086 1.00 91.44 190 LEU A CA 1
ATOM 1399 C C . LEU A 1 190 ? -15.797 -10.973 40.038 1.00 91.44 190 LEU A C 1
ATOM 1401 O O . LEU A 1 190 ? -15.551 -11.189 38.855 1.00 91.44 190 LEU A O 1
ATOM 1405 N N . ALA A 1 191 ? -16.969 -10.486 40.454 1.00 91.62 191 ALA A N 1
ATOM 1406 C CA . ALA A 1 191 ? -18.050 -10.128 39.541 1.00 91.62 191 ALA A CA 1
ATOM 1407 C C . ALA A 1 191 ? -17.621 -9.004 38.590 1.00 91.62 191 ALA A C 1
ATOM 1409 O O . ALA A 1 191 ? -17.746 -9.164 37.383 1.00 91.62 191 ALA A O 1
ATOM 1410 N N . ALA A 1 192 ? -17.016 -7.931 39.106 1.00 90.44 192 ALA A N 1
ATOM 1411 C CA . ALA A 1 192 ? -16.539 -6.817 38.291 1.00 90.44 192 ALA A CA 1
ATOM 1412 C C . ALA A 1 192 ? -15.456 -7.244 37.286 1.00 90.44 192 ALA A C 1
ATOM 1414 O O . ALA A 1 192 ? -15.473 -6.805 36.139 1.00 90.44 192 ALA A O 1
ATOM 1415 N N . LEU A 1 193 ? -14.528 -8.122 37.684 1.00 89.25 193 LEU A N 1
ATOM 1416 C CA . LEU A 1 193 ? -13.517 -8.670 36.774 1.00 89.25 193 LEU A CA 1
ATOM 1417 C C . LEU A 1 193 ? -14.151 -9.552 35.691 1.00 89.25 193 LEU A C 1
ATOM 1419 O O . LEU A 1 193 ? -13.811 -9.405 34.518 1.00 89.25 193 LEU A O 1
ATOM 1423 N N . SER A 1 194 ? -15.104 -10.408 36.066 1.00 86.38 194 SER A N 1
ATOM 1424 C CA . SER A 1 194 ? -15.834 -11.266 35.128 1.00 86.38 194 SER A CA 1
ATOM 1425 C C . SER A 1 194 ? -16.683 -10.458 34.145 1.00 86.38 194 SER A C 1
ATOM 1427 O O . SER A 1 194 ? -16.703 -10.779 32.961 1.00 86.38 194 SER A O 1
ATOM 1429 N N . GLU A 1 195 ? -17.381 -9.425 34.616 1.00 86.31 195 GLU A N 1
ATOM 1430 C CA . GLU A 1 195 ? -18.176 -8.515 33.782 1.00 86.31 195 GLU A CA 1
ATOM 1431 C C . GLU A 1 195 ? -17.286 -7.701 32.847 1.00 86.31 195 GLU A C 1
ATOM 1433 O O . GLU A 1 195 ? -17.623 -7.510 31.680 1.00 86.31 195 GLU A O 1
ATOM 1438 N N . ALA A 1 196 ? -16.118 -7.275 33.333 1.00 82.44 196 ALA A N 1
ATOM 1439 C CA . ALA A 1 196 ? -15.120 -6.636 32.497 1.00 82.44 196 ALA A CA 1
ATOM 1440 C C . ALA A 1 196 ? -14.533 -7.610 31.467 1.00 82.44 196 ALA A C 1
ATOM 1442 O O . ALA A 1 196 ? -14.109 -7.136 30.428 1.00 82.44 196 ALA A O 1
ATOM 1443 N N . GLY A 1 197 ? -14.551 -8.930 31.693 1.00 80.12 197 GLY A N 1
ATOM 1444 C CA . GLY A 1 197 ? -14.117 -9.965 30.744 1.00 80.12 197 GLY A CA 1
ATOM 1445 C C . GLY A 1 197 ? -12.718 -10.544 31.003 1.00 80.12 197 GLY A C 1
ATOM 1446 O O . GLY A 1 197 ? -12.108 -11.087 30.071 1.00 80.12 197 GLY A O 1
ATOM 1447 N N . TRP A 1 198 ? -12.211 -10.390 32.229 1.00 81.19 198 TRP A N 1
ATOM 1448 C CA . TRP A 1 198 ? -10.966 -11.002 32.709 1.00 81.19 198 TRP A CA 1
ATOM 1449 C C . TRP A 1 198 ? -11.112 -12.497 32.999 1.00 81.19 198 TRP A C 1
ATOM 1451 O O . TRP A 1 198 ? -12.217 -12.929 33.394 1.00 81.19 198 TRP A O 1
#

Sequence (198 aa):
MPSHVEPRRAGEWGLRGALVLLLAVALWRAIREQPAGAETRRARASALARTLDDATRGDRIGALDVAVDAMPSPVERDWLAALRRAGVAVRWSGAVPTLALTAERVREPAAPLRLLLAADTGAVSLSDSAGTLDTLRASAGGAMLEAPEVVGAVRARRGSFAATAAPPSPTDRRAVLVLGRASWESRFVLAALSEAGW

Secondary structure (DSSP, 8-state):
---THHHHHHHHHHHHHHHHHHHHHHHHHHHHTS-S--EEEEEEGGGHHHHHHHHHHSS-EEEEEEE-SSPPPHHHHHHHHHHHHTT-EEEEES-PPPEEEEEEE-SSTT--EEEEEEE-SEEEEEE-SSSEEEEEEEBTTBEEEEES---S-EEEEETTEEEEEPPPPPPPPPPP---S---HHHHHHHHHHHHHT-